Protein AF-A0A8J5ZMQ5-F1 (afdb_monomer)

Radius of gyration: 34.13 Å; Cα contacts (8 Å, |Δi|>4): 96; chains: 1; bounding box: 102×37×105 Å

Structure (mmCIF, N/CA/C/O backbone):
data_AF-A0A8J5ZMQ5-F1
#
_entry.id   AF-A0A8J5ZMQ5-F1
#
loop_
_atom_site.group_PDB
_atom_site.id
_atom_site.type_symbol
_atom_site.label_atom_id
_atom_site.label_alt_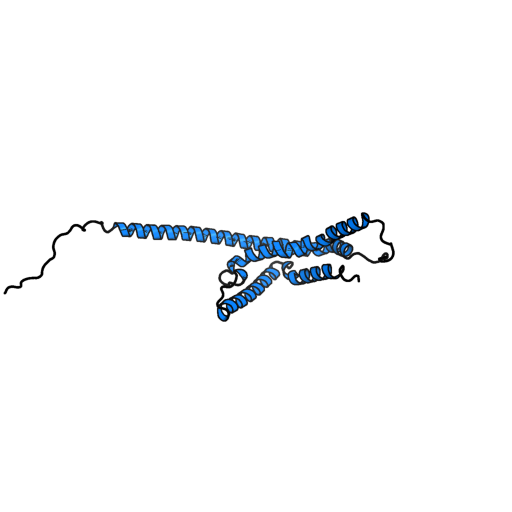id
_atom_site.label_comp_id
_atom_site.label_asym_id
_atom_site.label_entity_id
_atom_site.label_seq_id
_atom_site.pdbx_PDB_ins_code
_atom_site.Cartn_x
_atom_site.Cartn_y
_atom_site.Cartn_z
_atom_site.occupancy
_atom_site.B_iso_or_equiv
_atom_site.auth_seq_id
_atom_site.auth_comp_id
_atom_site.auth_asym_id
_atom_site.auth_atom_id
_atom_site.pdbx_PDB_model_num
ATOM 1 N N . MET A 1 1 ? 36.371 -17.982 -12.196 1.00 33.22 1 MET A N 1
ATOM 2 C CA . MET A 1 1 ? 34.959 -18.208 -11.817 1.00 33.22 1 MET A CA 1
ATOM 3 C C . MET A 1 1 ? 34.270 -16.847 -11.791 1.00 33.22 1 MET A C 1
ATOM 5 O O . MET A 1 1 ? 34.495 -16.095 -10.861 1.00 33.22 1 MET A O 1
ATOM 9 N N . HIS A 1 2 ? 33.529 -16.493 -12.846 1.00 41.28 2 HIS A N 1
ATOM 10 C CA . HIS A 1 2 ? 32.962 -15.148 -13.080 1.00 41.28 2 HIS A CA 1
ATOM 11 C C . HIS A 1 2 ? 31.457 -15.039 -12.739 1.00 41.28 2 HIS A C 1
ATOM 13 O O . HIS A 1 2 ? 30.765 -14.145 -13.211 1.00 41.28 2 HIS A O 1
ATOM 19 N N . CYS A 1 3 ? 30.913 -15.943 -11.919 1.00 39.78 3 CYS A N 1
ATOM 20 C CA . CYS A 1 3 ? 29.458 -16.059 -11.750 1.00 39.78 3 CYS A CA 1
ATOM 21 C C . CYS A 1 3 ? 28.812 -14.996 -10.837 1.00 39.78 3 CYS A C 1
ATOM 23 O O . CYS A 1 3 ? 27.589 -14.911 -10.807 1.00 39.78 3 CYS A O 1
ATOM 25 N N . GLY A 1 4 ? 29.584 -14.184 -10.106 1.00 42.81 4 GLY A N 1
ATOM 26 C CA . GLY A 1 4 ? 29.036 -13.233 -9.125 1.00 42.81 4 GLY A CA 1
ATOM 27 C C . GLY A 1 4 ? 28.394 -11.972 -9.720 1.00 42.81 4 GLY A C 1
ATOM 28 O O . GLY A 1 4 ? 27.411 -11.481 -9.176 1.00 42.81 4 GLY A O 1
ATOM 29 N N . GLY A 1 5 ? 28.902 -11.469 -10.853 1.00 47.53 5 GLY A N 1
ATOM 30 C CA . GLY A 1 5 ? 28.502 -10.156 -11.389 1.00 47.53 5 GLY A CA 1
ATOM 31 C C . GLY A 1 5 ? 27.129 -10.110 -12.073 1.0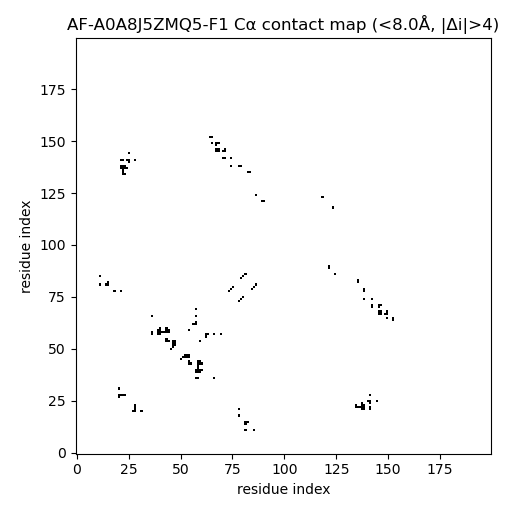0 47.53 5 GLY A C 1
ATOM 32 O O . GLY A 1 5 ? 26.509 -9.056 -12.129 1.00 47.53 5 GLY A O 1
ATOM 33 N N . VAL A 1 6 ? 26.623 -11.246 -12.568 1.00 51.59 6 VAL A N 1
ATOM 34 C CA . VAL A 1 6 ? 25.367 -11.304 -13.353 1.00 51.59 6 VAL A CA 1
ATOM 35 C C . VAL A 1 6 ? 24.160 -11.724 -12.502 1.00 51.59 6 VAL A C 1
ATOM 37 O O . VAL A 1 6 ? 23.012 -11.452 -12.853 1.00 51.59 6 VAL A O 1
ATOM 40 N N . LEU A 1 7 ? 24.395 -12.377 -11.358 1.00 55.72 7 LEU A N 1
ATOM 41 C CA . LEU A 1 7 ? 23.327 -12.888 -10.490 1.00 55.72 7 LEU A CA 1
ATOM 42 C C . LEU A 1 7 ? 22.571 -11.770 -9.761 1.00 55.72 7 LEU A C 1
ATOM 44 O O . LEU A 1 7 ? 21.349 -11.847 -9.642 1.00 55.72 7 LEU A O 1
ATOM 48 N N . VAL A 1 8 ? 23.273 -10.728 -9.311 1.00 58.88 8 VAL A N 1
ATOM 49 C CA . VAL A 1 8 ? 22.676 -9.643 -8.515 1.00 58.88 8 VAL A CA 1
ATOM 50 C C . VAL A 1 8 ? 21.701 -8.786 -9.341 1.00 58.88 8 VAL A C 1
ATOM 52 O O . VAL A 1 8 ? 20.551 -8.657 -8.919 1.00 58.88 8 VAL A O 1
ATOM 55 N N . PRO A 1 9 ? 22.048 -8.291 -10.548 1.00 59.69 9 PRO A N 1
ATOM 56 C CA . PRO A 1 9 ? 21.106 -7.515 -11.362 1.00 59.69 9 PRO A CA 1
ATOM 57 C C . PRO A 1 9 ? 19.883 -8.327 -11.803 1.00 59.69 9 PRO A C 1
ATOM 59 O O . PRO A 1 9 ? 18.765 -7.814 -11.837 1.00 59.69 9 PRO A O 1
ATOM 62 N N . ARG A 1 10 ? 20.071 -9.623 -12.093 1.00 61.41 10 ARG A N 1
ATOM 63 C CA . ARG A 1 10 ? 18.973 -10.529 -12.450 1.00 61.41 10 ARG A CA 1
ATOM 64 C C . ARG A 1 10 ? 18.000 -10.723 -11.289 1.00 61.41 10 ARG A C 1
ATOM 66 O O . ARG A 1 10 ? 16.795 -10.691 -11.512 1.00 61.41 10 ARG A O 1
ATOM 73 N N . ALA A 1 11 ? 18.502 -10.900 -10.068 1.00 66.12 11 ALA A N 1
ATOM 74 C CA . ALA A 1 11 ? 17.656 -11.006 -8.882 1.00 66.12 11 ALA A CA 1
ATOM 75 C C . ALA A 1 11 ? 16.849 -9.718 -8.646 1.00 66.12 11 ALA A C 1
ATOM 77 O O . ALA A 1 11 ? 15.656 -9.790 -8.372 1.00 66.12 11 ALA A O 1
ATOM 78 N N . MET A 1 12 ? 17.462 -8.545 -8.830 1.00 68.69 12 MET A N 1
ATOM 79 C CA . MET A 1 12 ? 16.776 -7.258 -8.655 1.00 68.69 12 MET A CA 1
ATOM 80 C C . MET A 1 12 ? 15.682 -7.020 -9.703 1.00 68.69 12 MET A C 1
ATOM 82 O O . MET A 1 12 ? 14.604 -6.547 -9.349 1.00 68.69 12 MET A O 1
ATOM 86 N N . MET A 1 13 ? 15.913 -7.393 -10.967 1.00 71.12 13 MET A N 1
ATOM 87 C CA . MET A 1 13 ? 14.877 -7.319 -12.006 1.00 71.12 13 MET A CA 1
ATOM 88 C C . MET A 1 13 ? 13.720 -8.287 -11.747 1.00 71.12 13 MET A C 1
ATOM 90 O O . MET A 1 13 ? 12.573 -7.892 -11.920 1.00 71.12 13 MET A O 1
ATOM 94 N N . MET A 1 14 ? 13.990 -9.514 -11.282 1.00 79.50 14 MET A N 1
ATOM 95 C CA . MET A 1 14 ? 12.927 -10.454 -10.891 1.00 79.50 14 MET A CA 1
ATOM 96 C C . MET A 1 14 ? 12.051 -9.867 -9.776 1.00 79.50 14 MET A C 1
ATOM 98 O O . MET A 1 14 ? 10.834 -9.824 -9.922 1.00 79.50 14 MET A O 1
ATOM 102 N N . THR A 1 15 ? 12.663 -9.306 -8.727 1.00 81.19 15 THR A N 1
ATOM 103 C CA . THR A 1 15 ? 11.929 -8.622 -7.650 1.00 81.19 15 THR A CA 1
ATOM 104 C C . THR A 1 15 ? 11.127 -7.423 -8.165 1.00 81.19 15 THR A C 1
ATOM 106 O O . THR A 1 15 ? 9.996 -7.204 -7.737 1.00 81.19 15 THR A O 1
ATOM 109 N N . ALA A 1 16 ? 11.676 -6.637 -9.097 1.00 80.06 16 ALA A N 1
ATOM 110 C CA . ALA A 1 16 ? 10.938 -5.537 -9.712 1.00 80.06 16 ALA A CA 1
ATOM 111 C C . ALA A 1 16 ? 9.714 -6.051 -10.489 1.00 80.06 16 ALA A C 1
ATOM 113 O O . ALA A 1 16 ? 8.612 -5.531 -10.307 1.00 80.06 16 ALA A O 1
ATOM 114 N N . CYS A 1 17 ? 9.876 -7.105 -11.294 1.00 81.69 17 CYS A N 1
ATOM 115 C CA . CYS A 1 17 ? 8.787 -7.728 -12.044 1.00 81.69 17 CYS A CA 1
ATOM 116 C C . CYS A 1 17 ? 7.671 -8.254 -11.131 1.00 81.69 17 CYS A C 1
ATOM 118 O O . CYS A 1 17 ? 6.498 -7.993 -11.418 1.00 81.69 17 CYS A O 1
ATOM 120 N N . ASP A 1 18 ? 8.021 -8.905 -10.020 1.00 88.12 18 ASP A N 1
ATOM 121 C CA . ASP A 1 18 ? 7.055 -9.422 -9.040 1.00 88.12 18 ASP A CA 1
ATOM 122 C C . ASP A 1 18 ? 6.212 -8.296 -8.423 1.00 88.12 18 ASP A C 1
ATOM 124 O O . ASP A 1 18 ? 5.012 -8.443 -8.196 1.00 88.12 18 ASP A O 1
ATOM 128 N N . LEU A 1 19 ? 6.814 -7.121 -8.223 1.00 88.50 19 LEU A N 1
ATOM 129 C CA . LEU A 1 19 ? 6.145 -5.950 -7.657 1.00 88.50 19 LEU A CA 1
ATOM 130 C C . LEU A 1 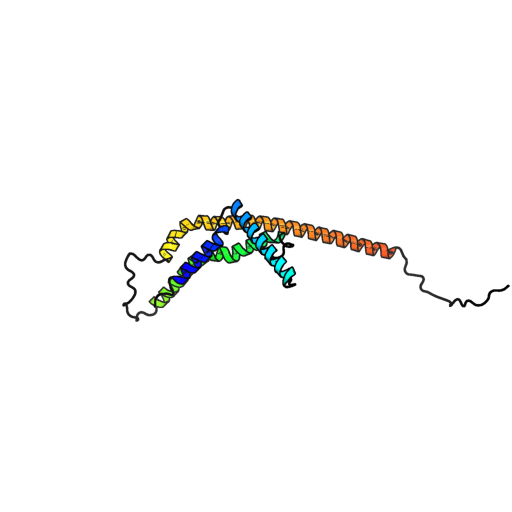19 ? 5.479 -5.047 -8.705 1.00 88.50 19 LEU A C 1
ATOM 132 O O . LEU A 1 19 ? 4.931 -4.005 -8.355 1.00 88.50 19 LEU A O 1
ATOM 136 N N . SER A 1 20 ? 5.492 -5.412 -9.989 1.00 89.75 20 SER A N 1
ATOM 137 C CA . SER A 1 20 ? 5.071 -4.525 -11.086 1.00 89.75 20 SER A CA 1
ATOM 138 C C . SER A 1 20 ? 3.597 -4.106 -11.055 1.00 89.75 20 SER A C 1
ATOM 140 O O . SER A 1 20 ? 3.237 -3.105 -11.680 1.00 89.75 20 SER A O 1
ATOM 142 N N . ALA A 1 21 ? 2.737 -4.794 -10.299 1.00 89.50 21 ALA A N 1
ATOM 143 C CA . ALA A 1 21 ? 1.341 -4.398 -10.108 1.00 89.50 21 ALA A CA 1
ATOM 144 C C . ALA A 1 21 ? 1.195 -2.981 -9.515 1.00 89.50 21 ALA A C 1
ATOM 146 O O . ALA A 1 21 ? 0.254 -2.267 -9.860 1.00 89.50 21 ALA A O 1
ATOM 147 N N . ILE A 1 22 ? 2.160 -2.533 -8.699 1.00 89.81 22 ILE A N 1
ATOM 148 C CA . ILE A 1 22 ? 2.164 -1.194 -8.082 1.00 89.81 22 ILE A CA 1
ATOM 149 C C . ILE A 1 22 ? 2.441 -0.057 -9.078 1.00 89.81 22 ILE A C 1
ATOM 151 O O . ILE A 1 22 ? 2.184 1.105 -8.780 1.00 89.81 22 ILE A O 1
ATOM 155 N N . THR A 1 23 ? 2.945 -0.385 -10.270 1.00 87.69 23 THR A N 1
ATOM 156 C CA . THR A 1 23 ? 3.237 0.580 -11.348 1.00 87.69 23 THR A CA 1
ATOM 157 C C . THR A 1 23 ? 2.032 0.837 -12.256 1.00 87.69 23 THR A C 1
ATOM 159 O O . THR A 1 23 ? 2.084 1.704 -13.126 1.00 87.69 23 THR A O 1
ATOM 162 N N . LYS A 1 24 ? 0.957 0.051 -12.112 1.00 91.19 24 LYS A N 1
ATOM 163 C CA . LYS A 1 24 ? -0.222 0.121 -12.983 1.00 91.19 24 LYS A CA 1
ATOM 164 C C . LYS A 1 24 ? -1.129 1.293 -12.586 1.00 91.19 24 LYS A C 1
ATOM 166 O O . LYS A 1 24 ? -1.039 1.751 -11.449 1.00 91.19 24 LYS A O 1
ATOM 171 N N . PRO A 1 25 ? -2.014 1.765 -13.485 1.00 92.81 25 PRO A N 1
ATOM 172 C CA . PRO A 1 25 ? -2.987 2.804 -13.155 1.00 92.81 25 PRO A CA 1
ATOM 173 C C . PRO A 1 25 ? -3.823 2.454 -11.920 1.00 92.81 25 PRO A C 1
ATOM 175 O O . PRO A 1 25 ? -4.055 1.274 -11.628 1.00 92.81 25 PRO A O 1
ATOM 178 N N . TRP A 1 26 ? -4.293 3.487 -11.227 1.00 93.25 26 TRP A N 1
ATOM 179 C CA . TRP A 1 26 ? -4.990 3.398 -9.945 1.00 93.25 26 TRP A CA 1
ATOM 180 C C . TRP A 1 26 ? -6.149 2.391 -9.941 1.00 93.25 26 TRP A C 1
ATOM 182 O O . TRP A 1 26 ? -6.305 1.598 -9.012 1.00 93.25 26 TRP A O 1
ATOM 192 N N . GLU A 1 27 ? -6.935 2.350 -11.014 1.00 93.62 27 GLU A N 1
ATOM 193 C CA . GLU A 1 27 ? -8.112 1.489 -11.162 1.00 93.62 27 GLU A CA 1
ATOM 194 C C . GLU A 1 27 ? -7.761 -0.001 -11.158 1.00 93.62 27 GLU A C 1
ATOM 196 O O . GLU A 1 27 ? -8.603 -0.845 -10.835 1.00 93.62 27 GLU A O 1
ATOM 201 N N . VAL A 1 28 ? -6.533 -0.332 -11.557 1.00 93.81 28 VAL A N 1
ATOM 202 C CA . VAL A 1 28 ? -5.995 -1.693 -11.537 1.00 93.81 28 VAL A CA 1
ATOM 203 C C . VAL A 1 28 ? -5.287 -1.942 -10.214 1.00 93.81 28 VAL A C 1
ATOM 205 O O . VAL A 1 28 ? -5.546 -2.951 -9.561 1.00 93.81 28 VAL A O 1
ATOM 208 N N . GLN A 1 29 ? -4.422 -1.017 -9.800 1.00 93.44 29 GLN A N 1
ATOM 209 C CA . GLN A 1 29 ? -3.582 -1.192 -8.621 1.00 93.44 29 GLN A CA 1
ATOM 210 C C . GLN A 1 29 ? -4.412 -1.320 -7.337 1.00 93.44 29 GLN A C 1
ATOM 212 O O . GLN A 1 29 ? -4.155 -2.223 -6.541 1.00 93.44 29 GLN A O 1
ATOM 217 N N . SER A 1 30 ? -5.442 -0.489 -7.164 1.00 93.31 30 SER A N 1
ATOM 218 C CA . SER A 1 30 ? -6.333 -0.539 -5.997 1.00 93.31 30 SER A CA 1
ATOM 219 C C . SER A 1 30 ? -7.044 -1.889 -5.868 1.00 93.31 30 SER A C 1
ATOM 221 O O . SER A 1 30 ? -7.105 -2.459 -4.780 1.00 93.31 30 SER A O 1
ATOM 223 N N . LYS A 1 31 ? -7.511 -2.461 -6.984 1.00 94.81 31 LYS A N 1
ATOM 224 C CA . LYS A 1 31 ? -8.139 -3.791 -7.005 1.00 94.81 31 LYS A CA 1
ATOM 225 C C . LYS A 1 31 ? -7.156 -4.884 -6.612 1.00 94.81 31 LYS A C 1
ATOM 227 O O . LYS A 1 31 ? -7.512 -5.752 -5.825 1.00 94.81 31 LYS A O 1
ATOM 232 N N . VAL A 1 32 ? -5.928 -4.833 -7.129 1.00 94.50 32 VAL A N 1
ATOM 233 C CA . VAL A 1 32 ? -4.886 -5.798 -6.753 1.00 94.50 32 VAL A CA 1
ATOM 234 C C . VAL A 1 32 ? -4.570 -5.690 -5.262 1.00 94.50 32 VAL A C 1
ATOM 236 O O . VAL A 1 32 ? -4.515 -6.710 -4.585 1.00 94.50 32 VAL A O 1
ATOM 239 N N . ALA A 1 33 ? -4.440 -4.474 -4.723 1.00 93.56 33 ALA A N 1
ATOM 240 C CA . ALA A 1 33 ? -4.207 -4.269 -3.295 1.00 93.56 33 ALA A CA 1
ATOM 241 C C . ALA A 1 33 ? -5.339 -4.842 -2.426 1.00 93.56 33 ALA A C 1
ATOM 243 O O . ALA A 1 33 ? -5.062 -5.435 -1.388 1.00 93.56 33 ALA A O 1
ATOM 244 N N . LEU A 1 34 ? -6.598 -4.714 -2.862 1.00 93.00 34 LEU A N 1
ATOM 245 C CA . LEU A 1 34 ? -7.751 -5.292 -2.165 1.00 93.00 34 LEU A CA 1
ATOM 246 C C . LEU A 1 34 ? -7.771 -6.824 -2.215 1.00 93.00 34 LEU A C 1
ATOM 248 O O . LEU A 1 34 ? -8.091 -7.448 -1.209 1.00 93.00 34 LEU A O 1
ATOM 252 N N . LEU A 1 35 ? -7.421 -7.433 -3.352 1.00 94.38 35 LEU A N 1
ATOM 253 C CA . LEU A 1 35 ? -7.322 -8.893 -3.468 1.00 94.38 35 LEU A CA 1
ATOM 254 C C . LEU A 1 35 ? -6.228 -9.445 -2.548 1.00 94.38 35 LEU A C 1
ATOM 256 O O . LEU A 1 35 ? -6.474 -10.375 -1.789 1.00 94.38 35 LEU A O 1
ATOM 260 N N . VAL A 1 36 ? -5.055 -8.809 -2.547 1.00 93.81 36 VAL A N 1
ATOM 261 C CA . VAL A 1 36 ? -3.940 -9.182 -1.668 1.00 93.81 36 VAL A CA 1
ATOM 262 C C . VAL A 1 36 ? -4.311 -8.994 -0.192 1.00 93.81 36 VAL A C 1
ATOM 264 O O . VAL A 1 36 ? -4.012 -9.848 0.637 1.00 93.81 36 VAL A O 1
ATOM 267 N N . ALA A 1 37 ? -5.000 -7.903 0.156 1.00 92.75 37 ALA A N 1
ATOM 268 C CA . ALA A 1 37 ? -5.489 -7.693 1.518 1.00 92.75 37 ALA A CA 1
ATOM 269 C C . ALA A 1 37 ? -6.508 -8.766 1.934 1.00 92.75 37 ALA A C 1
ATOM 271 O O . ALA A 1 37 ? -6.439 -9.262 3.057 1.00 92.75 37 ALA A O 1
ATOM 272 N N . ALA A 1 38 ? -7.406 -9.169 1.030 1.00 92.94 38 ALA A N 1
ATOM 273 C CA . ALA A 1 38 ? -8.358 -10.245 1.287 1.00 92.94 38 ALA A CA 1
ATOM 274 C C . ALA A 1 38 ? -7.649 -11.576 1.582 1.00 92.94 38 ALA A C 1
ATOM 276 O O . ALA A 1 38 ? -7.999 -12.235 2.560 1.00 92.94 38 ALA A O 1
ATOM 277 N N . GLU A 1 39 ? -6.612 -11.923 0.815 1.00 95.06 39 GLU A N 1
ATOM 278 C CA . GLU A 1 39 ? -5.782 -13.108 1.073 1.00 95.06 39 GLU A CA 1
ATOM 279 C C . GLU A 1 39 ? -5.090 -13.034 2.446 1.00 95.06 39 GLU A C 1
ATOM 281 O O . GLU A 1 39 ? -5.111 -14.003 3.209 1.00 95.06 39 GLU A O 1
ATOM 286 N N . PHE A 1 40 ? -4.540 -11.871 2.818 1.00 94.25 40 PHE A N 1
ATOM 287 C CA . PHE A 1 40 ? -3.933 -11.679 4.140 1.00 94.25 40 PHE A CA 1
ATOM 288 C C . PHE A 1 40 ? -4.939 -11.802 5.287 1.00 94.25 40 PHE A C 1
ATOM 290 O O . PHE A 1 40 ? -4.591 -12.328 6.344 1.00 94.25 40 PHE A O 1
ATOM 297 N N . TRP A 1 41 ? -6.177 -11.342 5.103 1.00 93.44 41 TRP A N 1
ATOM 298 C CA . TRP A 1 41 ? -7.223 -11.487 6.116 1.00 93.44 41 TRP A CA 1
ATOM 299 C C . TRP A 1 41 ? -7.674 -12.934 6.271 1.00 93.44 41 TRP A C 1
ATOM 301 O O . TRP A 1 41 ? -7.846 -13.392 7.396 1.00 93.44 41 TRP A O 1
ATOM 311 N N . GLU A 1 42 ? -7.829 -13.669 5.169 1.00 93.44 42 GLU A N 1
ATOM 312 C CA . GLU A 1 42 ? -8.138 -15.100 5.225 1.00 93.44 42 GLU A CA 1
ATOM 313 C C . GLU A 1 42 ? -7.033 -15.879 5.945 1.00 93.44 42 GLU A C 1
ATOM 315 O O . GLU A 1 42 ? -7.326 -16.720 6.799 1.00 93.44 42 GLU A O 1
ATOM 320 N N . GLN A 1 43 ? -5.764 -15.548 5.688 1.00 92.81 43 GLN A N 1
ATOM 321 C CA . GLN A 1 43 ? -4.648 -16.122 6.436 1.00 92.81 43 GLN A CA 1
ATOM 322 C C . GLN A 1 43 ? -4.697 -15.741 7.926 1.00 92.81 43 GLN A C 1
ATOM 324 O O . GLN A 1 43 ? -4.542 -16.613 8.781 1.00 92.81 43 GLN A O 1
ATOM 329 N N . GLY A 1 44 ? -4.957 -14.475 8.264 1.00 93.50 44 GLY A N 1
ATOM 330 C CA . GLY A 1 44 ? -5.065 -14.027 9.657 1.00 93.50 44 GLY A CA 1
ATOM 331 C C . GLY A 1 44 ? -6.217 -14.684 10.424 1.00 93.50 44 GLY A C 1
ATOM 332 O O . GLY A 1 44 ? -6.087 -14.997 11.611 1.00 93.50 44 GLY A O 1
ATOM 333 N N . ASP A 1 45 ? -7.333 -14.958 9.747 1.00 92.25 45 ASP A N 1
ATOM 334 C CA . ASP A 1 45 ? -8.467 -15.695 10.307 1.00 92.25 45 ASP A CA 1
ATOM 335 C C . ASP A 1 45 ? -8.091 -17.162 10.589 1.00 92.25 45 ASP A C 1
ATOM 337 O O . ASP A 1 45 ? -8.467 -17.721 11.629 1.00 92.25 45 ASP A O 1
ATOM 341 N N . LEU A 1 46 ? -7.289 -17.783 9.717 1.00 91.19 46 LEU A N 1
ATOM 342 C CA . LEU A 1 46 ? -6.724 -19.113 9.958 1.00 91.19 46 LEU A CA 1
ATOM 343 C C . LEU A 1 46 ? -5.744 -19.112 11.138 1.00 91.19 46 LEU A C 1
ATOM 345 O O . LEU A 1 46 ? -5.828 -19.990 11.993 1.00 91.19 46 LEU A O 1
ATOM 349 N N . GLU A 1 47 ? -4.863 -18.117 11.250 1.00 92.81 47 GLU A N 1
ATOM 350 C CA . GLU A 1 47 ? -3.944 -17.985 12.391 1.00 92.81 47 GLU A CA 1
ATOM 351 C C . GLU A 1 47 ? -4.707 -17.851 13.720 1.00 92.81 47 GLU A C 1
ATOM 353 O O . GLU A 1 47 ? -4.376 -18.511 14.712 1.00 92.81 47 GLU A O 1
ATOM 358 N N . ARG A 1 48 ? -5.797 -17.077 13.733 1.00 90.50 48 ARG A N 1
ATOM 359 C CA . ARG A 1 48 ? -6.651 -16.910 14.916 1.00 90.50 48 ARG A CA 1
ATOM 360 C C . ARG A 1 48 ? -7.380 -18.195 15.299 1.00 90.50 48 ARG A C 1
ATOM 362 O O . ARG A 1 48 ? -7.473 -18.517 16.481 1.00 90.50 48 ARG A O 1
ATOM 369 N N . THR A 1 49 ? -7.921 -18.917 14.323 1.00 91.38 49 THR A N 1
ATOM 370 C CA . THR A 1 49 ? -8.741 -20.114 14.577 1.00 91.38 49 THR A CA 1
ATOM 371 C C . THR A 1 49 ? -7.906 -21.360 14.859 1.00 91.38 49 THR A C 1
ATOM 373 O O . THR A 1 49 ? -8.237 -22.118 15.771 1.00 91.38 49 THR A O 1
ATOM 376 N N . VAL A 1 50 ? -6.819 -21.571 14.113 1.00 93.12 50 VAL A N 1
ATOM 377 C CA . VAL A 1 50 ? -5.987 -22.781 14.189 1.00 93.12 50 VAL A CA 1
ATOM 378 C C . VAL A 1 50 ? -4.894 -22.646 15.245 1.00 93.12 50 VAL A C 1
ATOM 380 O O . VAL A 1 50 ? -4.691 -23.569 16.032 1.00 93.12 50 VAL A O 1
ATOM 383 N N . LEU A 1 51 ? -4.191 -21.510 15.277 1.00 88.94 51 LEU A N 1
ATOM 384 C CA . LEU A 1 51 ? -3.041 -21.301 16.166 1.00 88.94 51 LEU A CA 1
ATOM 385 C C . LEU A 1 51 ? -3.408 -20.558 17.457 1.00 88.94 51 LEU A C 1
ATOM 387 O O . LEU A 1 51 ? -2.583 -20.499 18.367 1.00 88.94 51 LEU A O 1
ATOM 391 N N . GLN A 1 52 ? -4.627 -20.012 17.553 1.00 89.56 52 GLN A N 1
ATOM 392 C CA . GLN A 1 52 ? -5.088 -19.193 18.685 1.00 89.56 52 GLN A CA 1
ATOM 393 C C . GLN A 1 52 ? -4.171 -17.988 18.952 1.00 89.56 52 GLN A C 1
ATOM 395 O O . GLN A 1 52 ? -4.015 -17.539 20.088 1.00 89.56 52 GLN A O 1
ATOM 400 N N . GLN A 1 53 ? -3.548 -17.466 17.894 1.00 87.50 53 GLN A N 1
ATOM 401 C CA . GLN A 1 53 ? -2.674 -16.299 17.950 1.00 87.50 53 GLN A CA 1
ATOM 402 C C . GLN A 1 53 ? -3.411 -15.055 17.459 1.00 87.50 53 GLN A C 1
ATOM 404 O O . GLN A 1 53 ? -4.323 -15.127 16.637 1.00 87.50 53 GLN A O 1
ATOM 409 N N . ASN A 1 54 ? -3.015 -13.893 17.977 1.00 84.06 54 ASN A N 1
ATOM 410 C CA . ASN A 1 54 ? -3.516 -12.626 17.461 1.00 84.06 54 ASN A CA 1
ATOM 411 C C . ASN A 1 54 ? -2.734 -12.266 16.189 1.00 84.06 54 ASN A C 1
ATOM 413 O O . ASN A 1 54 ? -1.513 -12.106 16.287 1.00 84.06 54 ASN A O 1
ATOM 417 N N . PRO A 1 55 ? -3.403 -12.123 15.029 1.00 87.75 55 PRO A N 1
ATOM 418 C CA . PRO A 1 55 ? -2.732 -11.791 13.781 1.00 87.75 55 PRO A CA 1
ATOM 419 C C . PRO A 1 55 ? -2.137 -10.381 13.836 1.00 87.75 55 PRO A C 1
ATOM 421 O O . PRO A 1 55 ? -2.620 -9.497 14.555 1.00 87.75 55 PRO A O 1
ATOM 424 N N . ILE A 1 56 ? -1.080 -10.161 13.056 1.00 89.19 56 ILE A N 1
ATOM 425 C CA . ILE A 1 56 ? -0.490 -8.829 12.884 1.00 89.19 56 ILE A CA 1
ATOM 426 C C . ILE A 1 56 ? -1.502 -7.863 12.236 1.00 89.19 56 ILE A C 1
ATOM 428 O O . ILE A 1 56 ? -2.389 -8.317 11.516 1.00 89.19 56 ILE A O 1
ATOM 432 N N . PRO A 1 57 ? -1.368 -6.531 12.413 1.00 85.56 57 PRO A N 1
ATOM 433 C CA . PRO A 1 57 ? -2.352 -5.564 11.913 1.00 85.56 57 PRO A CA 1
ATOM 434 C C . PRO A 1 57 ? -2.692 -5.682 10.420 1.00 85.56 57 PRO A C 1
ATOM 436 O O . PRO A 1 57 ? -3.847 -5.510 10.055 1.00 85.56 57 PRO A O 1
ATOM 439 N N . MET A 1 58 ? -1.720 -6.036 9.572 1.00 88.12 58 MET A N 1
ATOM 440 C CA . MET A 1 58 ? -1.932 -6.257 8.131 1.00 88.12 58 MET A CA 1
ATOM 441 C C . MET A 1 58 ? -2.885 -7.432 7.831 1.00 88.12 58 MET A C 1
ATOM 443 O O . MET A 1 58 ? -3.564 -7.431 6.812 1.00 88.12 58 MET A O 1
ATOM 447 N N . MET A 1 59 ? -2.939 -8.429 8.714 1.00 88.06 59 MET A N 1
ATOM 448 C CA . MET A 1 59 ? -3.739 -9.648 8.564 1.00 88.06 59 MET A CA 1
ATOM 449 C C . MET A 1 59 ? -5.037 -9.604 9.388 1.00 88.06 59 MET A C 1
ATOM 451 O O . MET A 1 59 ? -5.831 -10.538 9.342 1.00 88.06 59 MET A O 1
ATOM 455 N N . ASP A 1 60 ? -5.288 -8.531 10.144 1.00 89.88 60 ASP A N 1
ATOM 456 C CA . ASP A 1 60 ? -6.516 -8.382 10.925 1.00 89.88 60 ASP A CA 1
ATOM 457 C C . ASP A 1 60 ? -7.589 -7.644 10.121 1.00 89.88 60 ASP A C 1
ATOM 459 O O . ASP A 1 60 ? -7.502 -6.437 9.888 1.00 89.88 60 ASP A O 1
ATOM 463 N N . ARG A 1 61 ? -8.656 -8.361 9.761 1.00 89.88 61 ARG A N 1
ATOM 464 C CA . ARG A 1 61 ? -9.800 -7.810 9.020 1.00 89.88 61 ARG A CA 1
ATOM 465 C C . ARG A 1 61 ? -10.452 -6.611 9.720 1.00 89.88 61 ARG A C 1
ATOM 467 O O . ARG A 1 61 ? -11.001 -5.737 9.059 1.00 89.88 61 ARG A O 1
ATOM 474 N N . ASN A 1 62 ? -10.375 -6.537 11.051 1.00 88.69 62 ASN A N 1
ATOM 475 C CA . ASN A 1 62 ? -10.943 -5.421 11.820 1.00 88.69 62 ASN A CA 1
ATOM 476 C C . ASN A 1 62 ? -10.159 -4.110 11.660 1.00 88.69 62 ASN A C 1
ATOM 478 O O . ASN A 1 62 ? -10.632 -3.062 12.088 1.00 88.69 62 ASN A O 1
ATOM 482 N N . LYS A 1 63 ? -8.961 -4.174 11.072 1.00 87.69 63 LYS A N 1
ATOM 483 C CA . LYS A 1 63 ? -8.093 -3.028 10.790 1.00 87.69 63 LYS A CA 1
ATOM 484 C C . LYS A 1 63 ? -7.991 -2.740 9.294 1.00 87.69 63 LYS A C 1
ATOM 486 O O . LYS A 1 63 ? -7.041 -2.101 8.853 1.00 87.69 63 LYS A O 1
ATOM 491 N N . ALA A 1 64 ? -8.971 -3.192 8.510 1.00 87.94 64 ALA A N 1
ATOM 492 C CA . ALA A 1 64 ? -9.012 -2.968 7.068 1.00 87.94 64 ALA A CA 1
ATOM 493 C C . ALA A 1 64 ? -8.927 -1.478 6.692 1.00 87.94 64 ALA A C 1
ATOM 495 O O . ALA A 1 64 ? -8.326 -1.141 5.675 1.00 87.94 64 ALA A O 1
ATOM 496 N N . ASP A 1 65 ? -9.452 -0.586 7.534 1.00 88.56 65 ASP A N 1
ATOM 497 C CA . ASP A 1 65 ? -9.398 0.858 7.297 1.00 88.56 65 ASP A CA 1
ATOM 498 C C . ASP A 1 65 ? -7.968 1.439 7.396 1.00 88.56 65 ASP A C 1
ATOM 500 O O . ASP A 1 65 ? -7.698 2.506 6.853 1.00 88.56 65 ASP A O 1
ATOM 504 N N . GLU A 1 66 ? -7.015 0.723 8.013 1.00 90.12 66 GLU A N 1
ATOM 505 C CA . GLU A 1 66 ? -5.592 1.104 8.060 1.00 90.12 66 GLU A CA 1
ATOM 506 C C . GLU A 1 66 ? -4.830 0.735 6.766 1.00 90.12 66 GLU A C 1
ATOM 508 O O . GLU A 1 66 ? -3.671 1.133 6.591 1.00 90.12 66 GLU A O 1
ATOM 513 N N . LEU A 1 67 ? -5.462 0.004 5.834 1.00 91.88 67 LEU A N 1
ATOM 514 C CA . LEU A 1 67 ? -4.854 -0.460 4.580 1.00 91.88 67 LEU A CA 1
ATOM 515 C C . LEU A 1 67 ? -4.168 0.662 3.776 1.00 91.88 67 LEU A C 1
ATOM 517 O O . LEU A 1 67 ? -3.036 0.437 3.334 1.00 91.88 67 LEU A O 1
ATOM 521 N N . PRO A 1 68 ? -4.749 1.871 3.612 1.00 93.56 68 PRO A N 1
ATOM 522 C CA . PRO A 1 68 ? -4.091 2.950 2.878 1.00 93.56 68 PRO A CA 1
ATOM 523 C C . PRO A 1 68 ? -2.728 3.336 3.455 1.00 93.56 68 PRO A C 1
ATOM 525 O O . PRO A 1 68 ? -1.751 3.489 2.723 1.00 93.56 68 PRO A O 1
ATOM 528 N N . LYS A 1 69 ? -2.628 3.421 4.783 1.00 92.44 69 LYS A N 1
ATOM 529 C CA . LYS A 1 69 ? -1.386 3.769 5.481 1.00 92.44 69 LYS A CA 1
ATOM 530 C C . LYS A 1 69 ? -0.319 2.691 5.306 1.00 92.44 69 LYS A C 1
ATOM 532 O O . LYS A 1 69 ? 0.854 3.006 5.097 1.00 92.44 69 LYS A O 1
ATOM 537 N N . LEU A 1 70 ? -0.730 1.426 5.352 1.00 91.31 70 LEU A N 1
ATOM 538 C CA . LEU A 1 70 ? 0.153 0.285 5.123 1.00 91.31 70 LEU A CA 1
ATOM 539 C C . LEU A 1 70 ? 0.680 0.256 3.678 1.00 91.31 70 LEU A C 1
ATOM 541 O O . LEU A 1 70 ? 1.870 0.016 3.471 1.00 91.31 70 LEU A O 1
ATOM 545 N N . GLN A 1 71 ? -0.163 0.575 2.690 1.00 92.44 71 GLN A N 1
ATOM 546 C CA . GLN A 1 71 ? 0.240 0.673 1.281 1.00 92.44 71 GLN A CA 1
ATOM 547 C C . GLN A 1 71 ? 1.231 1.819 1.034 1.00 92.44 71 GLN A C 1
ATOM 549 O O . GLN A 1 71 ? 2.229 1.616 0.344 1.00 92.44 71 GLN A O 1
ATOM 554 N N . VAL A 1 72 ? 1.036 2.995 1.650 1.00 93.31 72 VAL A N 1
ATOM 555 C CA . VAL A 1 72 ? 2.024 4.093 1.579 1.00 93.31 72 VAL A CA 1
ATOM 556 C C . VAL A 1 72 ? 3.381 3.643 2.127 1.00 93.31 72 VAL A C 1
ATOM 558 O O . VAL A 1 72 ? 4.402 3.853 1.473 1.00 93.31 72 VAL A O 1
ATOM 561 N N . GLY A 1 73 ? 3.401 2.976 3.286 1.00 90.94 73 GLY A N 1
ATOM 562 C CA . GLY A 1 73 ? 4.638 2.461 3.880 1.00 90.94 73 GLY A CA 1
ATOM 563 C C . GLY A 1 73 ? 5.347 1.432 2.994 1.00 90.94 73 GLY A C 1
ATOM 564 O O . GLY A 1 73 ? 6.568 1.479 2.842 1.00 90.94 73 GLY A O 1
ATOM 565 N N . PHE A 1 74 ? 4.585 0.541 2.355 1.00 91.19 74 PHE A N 1
ATOM 566 C CA . PHE A 1 74 ? 5.118 -0.429 1.401 1.00 91.19 74 PHE A CA 1
ATOM 567 C C . PHE A 1 74 ? 5.745 0.247 0.171 1.00 91.19 74 PHE A C 1
ATOM 569 O O . PHE A 1 74 ? 6.863 -0.099 -0.223 1.00 91.19 74 PHE A O 1
ATOM 576 N N . ILE A 1 75 ? 5.073 1.254 -0.397 1.00 88.75 75 ILE A N 1
ATOM 577 C CA . ILE A 1 75 ? 5.589 2.017 -1.540 1.00 88.75 75 ILE A CA 1
ATOM 578 C C . ILE A 1 75 ? 6.879 2.764 -1.173 1.00 88.75 75 ILE A C 1
ATOM 580 O O . ILE A 1 75 ? 7.842 2.754 -1.946 1.00 88.75 75 ILE A O 1
ATOM 584 N N . ASP A 1 76 ? 6.925 3.390 0.001 1.00 87.31 76 ASP A N 1
ATOM 585 C CA . ASP A 1 76 ? 8.077 4.179 0.447 1.00 87.31 76 ASP A CA 1
ATOM 586 C C . ASP A 1 76 ? 9.300 3.314 0.747 1.00 87.31 76 ASP A C 1
ATOM 588 O O . ASP A 1 76 ? 10.419 3.674 0.382 1.00 87.31 76 ASP A O 1
ATOM 592 N N . PHE A 1 77 ? 9.099 2.164 1.387 1.00 85.81 77 PHE A N 1
ATOM 593 C CA . PHE A 1 77 ? 10.208 1.341 1.855 1.00 85.81 77 PHE A CA 1
ATOM 594 C C . PHE A 1 77 ? 10.675 0.311 0.821 1.00 85.81 77 PHE A C 1
ATOM 596 O O . PHE A 1 77 ? 11.876 0.109 0.653 1.00 85.81 77 PHE A O 1
ATOM 603 N N . VAL A 1 78 ? 9.746 -0.332 0.106 1.00 87.00 78 VAL A N 1
ATOM 604 C CA . VAL A 1 78 ? 10.061 -1.436 -0.813 1.00 87.00 78 VAL A CA 1
ATOM 605 C C . VAL A 1 78 ? 10.100 -0.946 -2.255 1.00 87.00 78 VAL A C 1
ATOM 607 O O . VAL A 1 78 ? 11.131 -1.057 -2.918 1.00 87.00 78 VAL A O 1
ATOM 610 N N . CYS A 1 79 ? 9.005 -0.369 -2.757 1.00 84.00 79 CYS A N 1
ATOM 611 C CA . CYS A 1 79 ? 8.902 -0.019 -4.177 1.00 84.00 79 CYS A CA 1
ATOM 612 C C . CYS A 1 79 ? 9.865 1.110 -4.555 1.00 84.00 79 CYS A C 1
ATOM 614 O O . CYS A 1 79 ? 10.568 1.011 -5.556 1.00 84.00 79 CYS A O 1
ATOM 616 N N . THR A 1 80 ? 9.970 2.154 -3.736 1.00 78.94 80 THR A N 1
ATOM 617 C CA . THR A 1 80 ? 10.917 3.248 -3.987 1.00 78.94 80 THR A CA 1
ATOM 618 C C . THR A 1 80 ? 12.356 2.737 -3.977 1.00 78.94 80 THR A C 1
ATOM 620 O O . THR A 1 80 ? 13.141 3.106 -4.847 1.00 78.94 80 THR A O 1
ATOM 623 N N . PHE A 1 81 ? 12.710 1.832 -3.060 1.00 77.31 81 PHE A N 1
ATOM 624 C CA . PHE A 1 81 ? 14.035 1.219 -3.062 1.00 77.31 81 PHE A CA 1
ATOM 625 C C . PHE A 1 81 ? 14.285 0.432 -4.354 1.00 77.31 81 PHE A C 1
ATOM 627 O O . PHE A 1 81 ? 15.271 0.693 -5.034 1.00 77.31 81 PHE A O 1
ATOM 634 N N . VAL A 1 82 ? 13.376 -0.463 -4.746 1.00 77.06 82 VAL A N 1
ATOM 635 C CA . VAL A 1 82 ? 13.544 -1.327 -5.928 1.00 77.06 82 VAL A CA 1
ATOM 636 C C . VAL A 1 82 ? 13.591 -0.535 -7.238 1.00 77.06 82 VAL A C 1
ATOM 638 O O . VAL A 1 82 ? 14.422 -0.836 -8.089 1.00 77.06 82 VAL A O 1
ATOM 641 N N . TYR A 1 83 ? 12.746 0.487 -7.397 1.00 73.56 83 TYR A N 1
ATOM 642 C CA . TYR A 1 83 ? 12.594 1.218 -8.661 1.00 73.56 83 TYR A CA 1
ATOM 643 C C . TYR A 1 83 ? 13.452 2.486 -8.769 1.00 73.56 83 TYR A C 1
ATOM 645 O O . TYR A 1 83 ? 13.711 2.937 -9.881 1.00 73.56 83 TYR A O 1
ATOM 653 N N . LYS A 1 84 ? 13.910 3.066 -7.648 1.00 67.69 84 LYS A N 1
ATOM 654 C CA . LYS A 1 84 ? 14.713 4.305 -7.639 1.00 67.69 84 LYS A CA 1
ATOM 655 C C . LYS A 1 84 ? 16.149 4.097 -7.167 1.00 67.69 84 LYS A C 1
ATOM 657 O O . LYS A 1 84 ? 17.057 4.684 -7.738 1.00 67.69 84 LYS A O 1
ATOM 662 N N . VAL A 1 85 ? 16.370 3.296 -6.125 1.00 63.75 85 VAL A N 1
ATOM 663 C CA . VAL A 1 85 ? 17.708 3.097 -5.529 1.00 63.75 85 VAL A CA 1
ATOM 664 C C . VAL A 1 85 ? 18.405 1.881 -6.132 1.00 63.75 85 VAL A C 1
ATOM 666 O O . VAL A 1 85 ? 19.601 1.918 -6.400 1.00 63.75 85 VAL A O 1
ATOM 669 N N . GLY A 1 86 ? 17.648 0.821 -6.402 1.00 63.38 86 GLY A N 1
ATOM 670 C CA . GLY A 1 86 ? 18.137 -0.433 -6.950 1.00 63.38 86 GLY A CA 1
ATOM 671 C C . GLY A 1 86 ? 18.887 -0.286 -8.277 1.00 63.38 86 GLY A C 1
ATOM 672 O O . GLY A 1 86 ? 19.961 -0.865 -8.395 1.00 63.38 86 GLY A O 1
ATOM 673 N N . PRO A 1 87 ? 18.407 0.528 -9.237 1.00 62.34 87 PRO A N 1
ATOM 674 C CA . PRO A 1 87 ? 19.137 0.793 -10.477 1.00 62.34 87 PRO A CA 1
ATOM 675 C C . PRO A 1 87 ? 20.406 1.643 -10.289 1.00 62.34 87 PRO A C 1
ATOM 677 O O . PRO A 1 87 ? 21.296 1.593 -11.133 1.00 62.34 87 PRO A O 1
ATOM 680 N N . LEU A 1 88 ? 20.509 2.415 -9.198 1.00 56.59 88 LEU A N 1
ATOM 681 C CA . LEU A 1 88 ? 21.638 3.317 -8.916 1.00 56.59 88 LEU A CA 1
ATOM 682 C C . LEU A 1 88 ? 22.734 2.664 -8.059 1.00 56.59 88 LEU A C 1
ATOM 684 O O . LEU A 1 88 ? 23.890 3.081 -8.107 1.00 56.59 88 LEU A O 1
ATOM 688 N N . LEU A 1 89 ? 22.386 1.631 -7.289 1.00 54.62 89 LEU A N 1
ATOM 689 C CA . LEU A 1 89 ? 23.312 0.908 -6.417 1.00 54.62 89 LEU A CA 1
ATOM 690 C C . LEU A 1 89 ? 24.487 0.254 -7.182 1.00 54.62 89 LEU A C 1
ATOM 692 O O . LEU A 1 89 ? 25.615 0.348 -6.697 1.00 54.62 89 LEU A O 1
ATOM 696 N N . PRO A 1 90 ? 24.297 -0.320 -8.390 1.00 54.38 90 PRO A N 1
ATOM 697 C CA . PRO A 1 90 ? 25.396 -0.847 -9.190 1.00 54.38 90 PRO A CA 1
ATOM 698 C C . PRO A 1 90 ? 26.386 0.222 -9.656 1.00 54.38 90 PRO A C 1
ATOM 700 O O . PRO A 1 90 ? 27.554 -0.110 -9.798 1.00 54.38 90 PRO A O 1
ATOM 703 N N . GLN A 1 91 ? 25.970 1.483 -9.848 1.00 53.00 91 GLN A N 1
ATOM 704 C CA . GLN A 1 91 ? 26.882 2.531 -10.322 1.00 53.00 91 GLN A CA 1
ATOM 705 C C . GLN A 1 91 ? 27.880 2.945 -9.248 1.00 53.00 91 GLN A C 1
ATOM 707 O O . GLN A 1 91 ? 29.078 2.909 -9.481 1.00 53.00 91 GLN A O 1
ATOM 712 N N . ALA A 1 92 ? 27.399 3.229 -8.036 1.00 47.91 92 ALA A N 1
ATOM 713 C CA . ALA A 1 92 ? 28.275 3.568 -6.918 1.00 47.91 92 ALA A CA 1
ATOM 714 C C . ALA A 1 92 ? 29.181 2.390 -6.513 1.00 47.91 92 ALA A C 1
ATOM 716 O O . ALA A 1 92 ? 30.306 2.596 -6.069 1.00 47.91 92 ALA A O 1
ATOM 717 N N . GLN A 1 93 ? 28.713 1.144 -6.670 1.00 48.56 93 GLN A N 1
ATOM 718 C CA . GLN A 1 93 ? 29.564 -0.028 -6.465 1.00 48.56 93 GLN A CA 1
ATOM 719 C C . GLN A 1 93 ? 30.592 -0.201 -7.588 1.00 48.56 93 GLN A C 1
ATOM 721 O O . GLN A 1 93 ? 31.732 -0.540 -7.285 1.00 48.56 93 GLN A O 1
ATOM 726 N N . GLN A 1 94 ? 30.225 0.040 -8.849 1.00 51.50 94 GLN A N 1
ATOM 727 C CA . GLN A 1 94 ? 31.149 -0.021 -9.981 1.00 51.50 94 GLN A CA 1
ATOM 728 C C . GLN A 1 94 ? 32.237 1.048 -9.856 1.00 51.50 94 GLN A C 1
ATOM 730 O O . GLN A 1 94 ? 33.404 0.707 -9.985 1.00 51.50 94 GLN A O 1
ATOM 735 N N . ASP A 1 95 ? 31.871 2.277 -9.483 1.00 50.69 95 ASP A N 1
ATOM 736 C CA . ASP A 1 95 ? 32.808 3.379 -9.245 1.00 50.69 95 ASP A CA 1
ATOM 737 C C . ASP A 1 95 ? 33.815 3.022 -8.133 1.00 50.69 95 ASP A C 1
ATOM 739 O O . ASP A 1 95 ? 35.015 3.196 -8.305 1.00 50.69 95 ASP A O 1
ATOM 743 N N . VAL A 1 96 ? 33.361 2.408 -7.030 1.00 50.22 96 VAL A N 1
ATOM 744 C CA . VAL A 1 96 ? 34.250 1.913 -5.958 1.00 50.22 96 VAL A CA 1
ATOM 745 C C . VAL A 1 96 ? 35.131 0.749 -6.427 1.00 50.22 96 VAL A C 1
ATOM 747 O O . VAL A 1 96 ? 36.306 0.683 -6.076 1.00 50.22 96 VAL A O 1
ATOM 750 N N . PHE A 1 97 ? 34.600 -0.189 -7.216 1.00 48.28 97 PHE A N 1
ATOM 751 C CA . PHE A 1 97 ? 35.389 -1.293 -7.780 1.00 48.28 97 PHE A CA 1
ATOM 752 C C . PHE A 1 97 ? 36.416 -0.816 -8.815 1.00 48.28 97 PHE A C 1
ATOM 754 O O . PHE A 1 97 ? 37.479 -1.428 -8.946 1.00 48.28 97 PHE A O 1
ATOM 761 N N . ASP A 1 98 ? 36.101 0.245 -9.550 1.00 52.12 98 ASP A N 1
ATOM 762 C CA . ASP A 1 98 ? 36.981 0.861 -10.534 1.00 52.12 98 ASP A CA 1
ATOM 763 C C . ASP A 1 98 ? 38.051 1.719 -9.838 1.00 52.12 98 ASP A C 1
ATOM 765 O O . ASP A 1 98 ? 39.222 1.623 -10.204 1.00 52.12 98 ASP A O 1
ATOM 769 N N . ASP A 1 99 ? 37.714 2.426 -8.755 1.00 51.25 99 ASP A N 1
ATOM 770 C CA . ASP A 1 99 ? 38.685 3.099 -7.882 1.00 51.25 99 ASP A CA 1
ATOM 771 C C . ASP A 1 99 ? 39.659 2.098 -7.237 1.00 51.25 99 ASP A C 1
ATOM 773 O O . ASP A 1 99 ? 40.875 2.266 -7.338 1.00 51.25 99 ASP A O 1
ATOM 777 N N . ILE A 1 100 ? 39.162 0.986 -6.678 1.00 48.75 100 ILE A N 1
ATOM 778 C CA . ILE A 1 100 ? 40.004 -0.091 -6.116 1.00 48.75 100 ILE A CA 1
ATOM 779 C C . ILE A 1 100 ? 40.955 -0.677 -7.177 1.00 48.75 100 ILE A C 1
ATOM 781 O O . ILE A 1 100 ? 42.082 -1.065 -6.862 1.00 48.75 100 ILE A O 1
ATOM 785 N N . ARG A 1 101 ? 40.524 -0.745 -8.443 1.00 50.03 101 ARG A N 1
ATOM 786 C CA . ARG A 1 101 ? 41.351 -1.219 -9.564 1.00 50.03 101 ARG A CA 1
ATOM 787 C C . ARG A 1 101 ? 42.428 -0.206 -9.952 1.00 50.03 101 ARG A C 1
ATOM 789 O O . ARG A 1 101 ? 43.540 -0.605 -10.292 1.00 50.03 101 ARG A O 1
ATOM 796 N N . ASN A 1 102 ? 42.114 1.084 -9.880 1.00 54.44 102 ASN A N 1
ATOM 797 C CA . ASN A 1 102 ? 43.026 2.169 -10.234 1.00 54.44 102 ASN A CA 1
ATOM 798 C C . ASN A 1 102 ? 44.102 2.425 -9.164 1.00 54.44 102 ASN A C 1
ATOM 800 O O . ASN A 1 102 ? 45.173 2.935 -9.490 1.00 54.44 102 ASN A O 1
ATOM 804 N N . GLU A 1 103 ? 43.872 2.020 -7.912 1.00 53.66 103 GLU A N 1
ATOM 805 C CA . GLU A 1 103 ? 44.861 2.131 -6.829 1.00 53.66 103 GLU A CA 1
ATOM 806 C C . GLU A 1 103 ? 45.918 1.004 -6.810 1.00 53.66 103 GLU A C 1
ATOM 808 O O . GLU A 1 103 ? 46.897 1.100 -6.067 1.00 53.66 103 GLU A O 1
ATOM 813 N N . ASN A 1 104 ? 45.787 -0.049 -7.632 1.00 46.28 104 ASN A N 1
ATOM 814 C CA . ASN A 1 104 ? 46.718 -1.188 -7.644 1.00 46.28 104 ASN A CA 1
ATOM 815 C C . ASN A 1 104 ? 47.193 -1.553 -9.071 1.00 46.28 104 ASN A C 1
ATOM 817 O O . ASN A 1 104 ? 46.694 -2.499 -9.681 1.00 46.28 104 ASN A O 1
ATOM 821 N N . PRO A 1 105 ? 48.198 -0.848 -9.628 1.00 46.81 105 PRO A N 1
ATOM 822 C CA . PRO A 1 105 ? 48.577 -0.955 -11.044 1.00 46.81 105 PRO A CA 1
ATOM 823 C C . PRO A 1 105 ? 49.385 -2.221 -11.415 1.00 46.81 105 PRO A C 1
ATOM 825 O O . PRO A 1 105 ? 50.026 -2.252 -12.462 1.00 46.81 105 PRO A O 1
ATOM 828 N N . GLY A 1 106 ? 49.407 -3.256 -10.567 1.00 46.97 106 GLY A N 1
ATOM 829 C CA . GLY A 1 106 ? 50.362 -4.372 -10.656 1.00 46.97 106 GLY A CA 1
ATOM 830 C C . GLY A 1 106 ? 49.786 -5.778 -10.840 1.00 46.97 106 GLY A C 1
ATOM 831 O O . GLY A 1 106 ? 50.526 -6.735 -10.635 1.00 46.97 106 GLY A O 1
ATOM 832 N N . THR A 1 107 ? 48.506 -5.949 -11.183 1.00 46.16 107 THR A N 1
ATOM 833 C CA . THR A 1 107 ? 47.946 -7.289 -11.462 1.00 46.16 107 THR A CA 1
ATOM 834 C C . THR A 1 107 ? 47.588 -7.441 -12.935 1.00 46.16 107 THR A C 1
ATOM 836 O O . THR A 1 107 ? 46.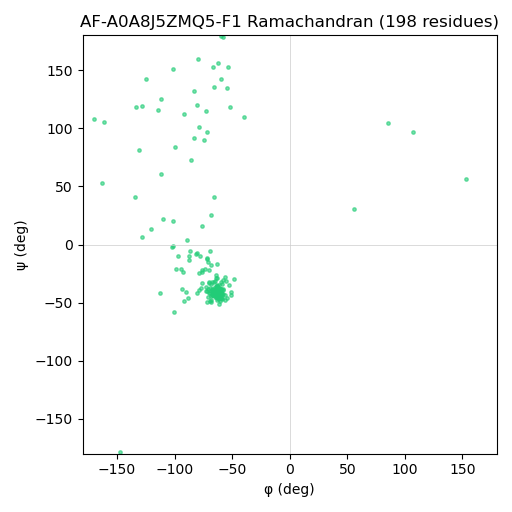900 -6.609 -13.516 1.00 46.16 107 THR A O 1
ATOM 839 N N . ASP A 1 108 ? 48.140 -8.494 -13.535 1.00 37.25 108 ASP A N 1
ATOM 840 C CA . ASP A 1 108 ? 48.311 -8.683 -14.969 1.00 37.25 108 ASP A CA 1
ATOM 841 C C . ASP A 1 108 ? 47.037 -8.549 -15.818 1.00 37.25 108 ASP A C 1
ATOM 843 O O . ASP A 1 108 ? 45.996 -9.161 -15.572 1.00 37.25 108 ASP A O 1
ATOM 847 N N . GLN A 1 109 ? 47.214 -7.814 -16.914 1.00 42.34 109 GLN A N 1
ATOM 848 C CA . GLN A 1 109 ? 46.304 -7.513 -18.021 1.00 42.34 109 GLN A CA 1
ATOM 849 C C . GLN A 1 109 ? 45.920 -8.753 -18.867 1.00 42.34 109 GLN A C 1
ATOM 851 O O . GLN A 1 109 ? 45.888 -8.683 -20.092 1.00 42.34 109 GLN A O 1
ATOM 856 N N . HIS A 1 110 ? 45.657 -9.919 -18.267 1.00 38.03 110 HIS A N 1
ATOM 857 C CA . HIS A 1 110 ? 45.396 -11.146 -19.035 1.00 38.03 110 HIS A CA 1
ATOM 858 C C . HIS A 1 110 ? 44.192 -11.971 -18.566 1.00 38.03 110 HIS A C 1
ATOM 860 O O . HIS A 1 110 ? 44.225 -13.201 -18.575 1.00 38.03 110 HIS A O 1
ATOM 866 N N . THR A 1 111 ? 43.085 -11.321 -18.203 1.00 38.62 111 THR A N 1
ATOM 867 C CA . THR A 1 111 ? 41.728 -11.829 -18.490 1.00 38.62 111 THR A CA 1
ATOM 868 C C . THR A 1 111 ? 40.690 -10.757 -18.181 1.00 38.62 111 THR A C 1
ATOM 870 O O . THR A 1 111 ? 40.453 -10.467 -17.018 1.00 38.62 111 THR A O 1
ATOM 873 N N . LEU A 1 112 ? 40.097 -10.194 -19.238 1.00 42.41 112 LEU A N 1
ATOM 874 C CA . LEU A 1 112 ? 38.745 -9.614 -19.382 1.00 42.41 112 LEU A CA 1
ATOM 875 C C . LEU A 1 112 ? 38.808 -8.545 -20.483 1.00 42.41 112 LEU A C 1
ATOM 877 O O . LEU A 1 112 ? 38.484 -7.380 -20.274 1.00 42.41 112 LEU A O 1
ATOM 881 N N . ASP A 1 113 ? 39.261 -8.953 -21.670 1.00 33.62 113 ASP A N 1
ATOM 882 C CA . ASP A 1 113 ? 39.003 -8.178 -22.878 1.00 33.62 113 ASP A CA 1
ATOM 883 C C . ASP A 1 113 ? 37.534 -8.404 -23.254 1.00 33.62 113 ASP A C 1
ATOM 885 O O . ASP A 1 113 ? 37.150 -9.386 -23.892 1.00 33.62 113 ASP A O 1
ATOM 889 N N . LEU A 1 114 ? 36.685 -7.541 -22.712 1.00 42.72 114 LEU A N 1
ATOM 890 C CA . LEU A 1 114 ? 35.305 -7.374 -23.116 1.00 42.72 114 LEU A CA 1
ATOM 891 C C . LEU A 1 114 ? 35.334 -6.442 -24.338 1.00 42.72 114 LEU A C 1
ATOM 893 O O . LEU A 1 114 ? 35.390 -5.223 -24.200 1.00 42.72 114 LEU A O 1
ATOM 897 N N . GLY A 1 115 ? 35.407 -7.042 -25.533 1.00 33.19 115 GLY A N 1
ATOM 898 C CA . GLY A 1 115 ? 35.516 -6.333 -26.813 1.00 33.19 115 GLY A CA 1
ATOM 899 C C . GLY A 1 115 ? 34.355 -5.357 -27.090 1.00 33.19 115 GLY A C 1
ATOM 900 O O . GLY A 1 115 ? 33.397 -5.291 -26.321 1.00 33.19 115 GLY A O 1
ATOM 901 N N . PRO A 1 116 ? 34.370 -4.623 -28.222 1.00 37.59 116 PRO A N 1
ATOM 902 C CA . PRO A 1 116 ? 33.460 -3.499 -28.512 1.00 37.59 116 PRO A CA 1
ATOM 903 C C . PRO A 1 116 ? 31.969 -3.861 -28.738 1.00 37.59 116 PRO A C 1
ATOM 905 O O . PRO A 1 116 ? 31.243 -3.126 -29.398 1.00 37.59 116 PRO A O 1
ATOM 908 N N . GLY A 1 117 ? 31.492 -4.980 -28.189 1.00 40.97 117 GLY A N 1
ATOM 909 C CA . GLY A 1 117 ? 30.097 -5.424 -28.200 1.00 40.97 117 GLY A CA 1
ATOM 910 C C . GLY A 1 117 ? 29.529 -5.795 -26.825 1.00 40.97 117 GLY A C 1
ATOM 911 O O . GLY A 1 117 ? 28.412 -6.297 -26.767 1.00 40.97 117 GLY A O 1
ATOM 912 N N . SER A 1 118 ? 30.250 -5.580 -25.722 1.00 41.50 118 SER A N 1
ATOM 913 C CA . SER A 1 118 ? 29.718 -5.791 -24.370 1.00 41.50 118 SER A CA 1
ATOM 914 C C . SER A 1 118 ? 29.291 -4.466 -23.750 1.00 41.50 118 SER A C 1
ATOM 916 O O . SER A 1 118 ? 30.038 -3.841 -22.993 1.00 41.50 118 SER A O 1
ATOM 918 N N . SER A 1 119 ? 28.074 -4.040 -24.076 1.00 42.53 119 SER A N 1
ATOM 919 C CA . SER A 1 119 ? 27.334 -3.101 -23.242 1.00 42.53 119 SER A CA 1
ATOM 920 C C . SER A 1 119 ? 27.314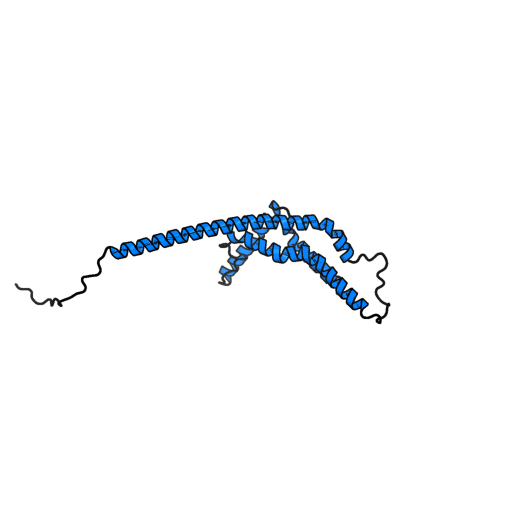 -3.654 -21.819 1.00 42.53 119 SER A C 1
ATOM 922 O O . SER A 1 119 ? 26.837 -4.764 -21.577 1.00 42.53 119 SER A O 1
ATOM 924 N N . SER A 1 120 ? 27.889 -2.922 -20.862 1.00 52.19 120 SER A N 1
ATOM 925 C CA . SER A 1 120 ? 27.708 -3.284 -19.460 1.00 52.19 120 SER A CA 1
ATOM 926 C C . SER A 1 120 ? 26.204 -3.239 -19.178 1.00 52.19 120 SER A C 1
ATOM 928 O O . SER A 1 120 ? 25.499 -2.371 -19.692 1.00 52.19 120 SER A O 1
ATOM 930 N N . LEU A 1 121 ? 25.691 -4.160 -18.359 1.00 48.25 121 LEU A N 1
ATOM 931 C CA . LEU A 1 121 ? 24.298 -4.121 -17.893 1.00 48.25 121 LEU A CA 1
ATOM 932 C C . LEU A 1 121 ? 23.920 -2.724 -17.374 1.00 48.25 121 LEU A C 1
ATOM 934 O O . LEU A 1 121 ? 22.782 -2.303 -17.513 1.00 48.25 121 LEU A O 1
ATOM 938 N N . PHE A 1 122 ? 24.888 -1.975 -16.844 1.00 40.78 122 PHE A N 1
ATOM 939 C CA . PHE A 1 122 ? 24.736 -0.583 -16.443 1.00 40.78 122 PHE A CA 1
ATOM 940 C C . PHE A 1 122 ? 24.464 0.389 -17.610 1.00 40.78 122 PHE A C 1
ATOM 942 O O . PHE A 1 122 ? 23.625 1.282 -17.491 1.00 40.78 122 PHE A O 1
ATOM 949 N N . GLN A 1 123 ? 25.125 0.208 -18.753 1.00 44.97 123 GLN A N 1
ATOM 950 C CA . GLN A 1 123 ? 24.849 0.956 -19.980 1.00 44.97 123 GLN A CA 1
ATOM 951 C C . GLN A 1 123 ? 23.445 0.631 -20.520 1.00 44.97 123 GLN A C 1
ATOM 953 O O . GLN A 1 123 ? 22.764 1.513 -21.040 1.00 44.97 123 GLN A O 1
ATOM 958 N N . GLU A 1 124 ? 22.975 -0.605 -20.318 1.00 50.50 124 GLU A N 1
ATOM 959 C CA . GLU A 1 124 ? 21.587 -0.990 -20.594 1.00 50.50 124 GLU A CA 1
ATOM 960 C C . GLU A 1 124 ? 20.607 -0.372 -19.581 1.00 50.50 124 GLU A C 1
ATOM 962 O O . GLU A 1 124 ? 19.629 0.233 -20.003 1.00 50.50 124 GLU A O 1
ATOM 967 N N . PHE A 1 125 ? 20.884 -0.397 -18.271 1.00 47.16 125 PHE A N 1
ATOM 968 C CA . PHE A 1 125 ? 20.064 0.272 -17.245 1.00 47.16 125 PHE A CA 1
ATOM 969 C C . PHE A 1 125 ? 19.979 1.792 -17.448 1.00 47.16 125 PHE A C 1
ATOM 971 O O . PHE A 1 125 ? 18.907 2.372 -17.283 1.00 47.16 125 PHE A O 1
ATOM 978 N N . SER A 1 126 ? 21.077 2.434 -17.860 1.00 45.78 126 SER A N 1
ATOM 979 C CA . SER A 1 126 ? 21.099 3.859 -18.219 1.00 45.78 126 SER A CA 1
ATOM 980 C C . SER A 1 126 ? 20.246 4.143 -19.456 1.00 45.78 126 SER A C 1
ATOM 982 O O . SER A 1 126 ? 19.551 5.154 -19.505 1.00 45.78 126 SER A O 1
ATOM 984 N N . ARG A 1 127 ? 20.237 3.227 -20.435 1.00 47.62 127 ARG A N 1
ATOM 985 C CA . ARG A 1 127 ? 19.347 3.292 -21.603 1.00 47.62 127 ARG A CA 1
ATOM 986 C C . ARG A 1 127 ? 17.877 3.070 -21.224 1.00 47.62 127 ARG A C 1
ATOM 988 O O . ARG A 1 127 ? 17.007 3.711 -21.801 1.00 47.62 127 ARG A O 1
ATOM 995 N N . PHE A 1 128 ? 17.599 2.225 -20.230 1.00 52.34 128 PHE A N 1
ATOM 996 C CA . PHE A 1 128 ? 16.251 1.981 -19.710 1.00 52.34 128 PHE A CA 1
ATOM 997 C C . PHE A 1 128 ? 15.685 3.147 -18.886 1.00 52.34 128 PHE A C 1
ATOM 999 O O . PHE A 1 128 ? 14.485 3.151 -18.629 1.00 52.34 128 PHE A O 1
ATOM 1006 N N . HIS A 1 129 ? 16.481 4.149 -18.490 1.00 55.25 129 HIS A N 1
ATOM 1007 C CA . HIS A 1 129 ? 16.019 5.244 -17.626 1.00 55.25 129 HIS A CA 1
ATOM 1008 C C . HIS A 1 129 ? 14.822 6.021 -18.218 1.00 55.25 129 HIS A C 1
ATOM 1010 O O . HIS A 1 129 ? 13.876 6.352 -17.499 1.00 55.25 129 HIS A O 1
ATOM 1016 N N . GLU A 1 130 ? 14.804 6.260 -19.533 1.00 56.56 130 GLU A N 1
ATOM 1017 C CA . GLU A 1 130 ? 13.648 6.879 -20.204 1.00 56.56 130 GLU A CA 1
ATOM 1018 C C . GLU A 1 130 ? 12.424 5.944 -20.230 1.00 56.56 130 GLU A C 1
ATOM 1020 O O . GLU A 1 130 ? 11.298 6.389 -20.016 1.00 56.56 130 GLU A O 1
ATOM 1025 N N . GLU A 1 131 ? 12.633 4.636 -20.404 1.00 60.38 131 GLU A N 1
ATOM 1026 C CA . GLU A 1 131 ? 11.561 3.635 -20.516 1.00 60.38 131 GLU A CA 1
ATOM 1027 C C . GLU A 1 131 ? 10.952 3.225 -19.161 1.00 60.38 131 GLU A C 1
ATOM 1029 O O . GLU A 1 131 ? 9.794 2.809 -19.106 1.00 60.38 131 GLU A O 1
ATOM 1034 N N . ILE A 1 132 ? 11.686 3.369 -18.052 1.00 66.88 132 ILE A N 1
ATOM 1035 C CA . ILE A 1 132 ? 11.185 3.098 -16.691 1.00 66.88 132 ILE A CA 1
ATOM 1036 C C . ILE A 1 132 ? 10.504 4.308 -16.046 1.00 66.88 132 ILE A C 1
ATOM 1038 O O . ILE A 1 132 ? 9.809 4.150 -15.039 1.00 66.88 132 ILE A O 1
ATOM 1042 N N . THR A 1 133 ? 10.661 5.503 -16.624 1.00 70.19 133 THR A N 1
ATOM 1043 C CA . THR A 1 133 ? 10.043 6.740 -16.121 1.00 70.19 133 THR A CA 1
ATOM 1044 C C . THR A 1 133 ? 8.518 6.607 -15.963 1.00 70.19 133 THR A C 1
ATOM 1046 O O . THR A 1 133 ? 8.023 6.890 -14.872 1.00 70.19 133 THR A O 1
ATOM 1049 N N . PRO A 1 134 ? 7.761 6.047 -16.933 1.00 76.56 134 PRO A N 1
ATOM 1050 C CA . PRO A 1 134 ? 6.323 5.815 -16.771 1.00 76.56 134 PRO A CA 1
ATOM 1051 C C . PRO A 1 134 ? 5.966 4.894 -15.594 1.00 76.56 134 PRO A C 1
ATOM 1053 O O . PRO A 1 134 ? 4.918 5.060 -14.970 1.00 76.56 134 PRO A O 1
ATOM 1056 N N . MET A 1 135 ? 6.825 3.922 -15.265 1.00 77.94 135 MET A N 1
ATOM 1057 C CA . MET A 1 135 ? 6.609 3.039 -14.114 1.00 77.94 135 MET A CA 1
ATOM 1058 C C . MET A 1 135 ? 6.848 3.772 -12.791 1.00 77.94 135 MET A C 1
ATOM 1060 O O . MET A 1 135 ? 6.074 3.597 -11.850 1.00 77.94 135 MET A O 1
ATOM 1064 N N . LEU A 1 136 ? 7.876 4.624 -12.724 1.00 76.94 136 LEU A N 1
ATOM 1065 C CA . LEU A 1 136 ? 8.161 5.452 -11.550 1.00 76.94 136 LEU A CA 1
ATOM 1066 C C . LEU A 1 136 ? 7.079 6.521 -11.324 1.00 76.94 136 LEU A C 1
ATOM 1068 O O . LEU A 1 136 ? 6.675 6.766 -10.182 1.00 76.94 136 LE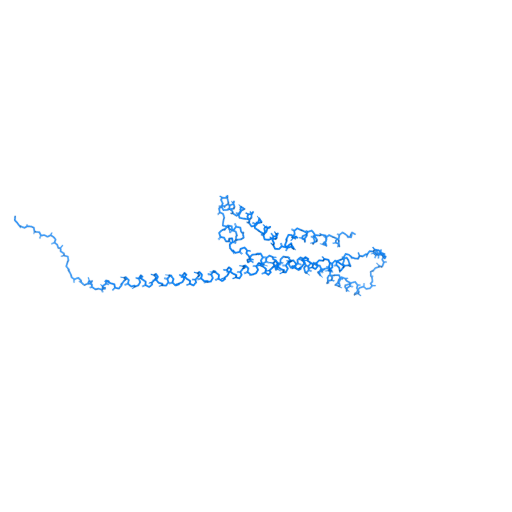U A O 1
ATOM 1072 N N . ASP A 1 137 ? 6.564 7.109 -12.402 1.00 81.94 137 ASP A N 1
ATOM 1073 C CA . ASP A 1 137 ? 5.422 8.023 -12.364 1.00 81.94 137 ASP A CA 1
ATOM 1074 C C . ASP A 1 137 ? 4.168 7.308 -11.858 1.00 81.94 137 ASP A C 1
ATOM 1076 O O . ASP A 1 137 ? 3.472 7.828 -10.984 1.00 81.94 137 ASP A O 1
ATOM 1080 N N . GLY A 1 138 ? 3.920 6.080 -12.328 1.00 84.69 138 GLY A N 1
ATOM 1081 C CA . GLY A 1 138 ? 2.840 5.226 -11.834 1.00 84.69 138 GLY A CA 1
ATOM 1082 C C . GLY A 1 138 ? 2.920 4.995 -10.323 1.00 84.69 138 GLY A C 1
ATOM 1083 O O . GLY A 1 138 ? 1.941 5.222 -9.613 1.00 84.69 138 GLY A O 1
ATOM 1084 N N . ILE A 1 139 ? 4.102 4.640 -9.806 1.00 85.06 139 ILE A N 1
ATOM 1085 C CA . ILE A 1 139 ? 4.337 4.473 -8.359 1.00 85.06 139 ILE A CA 1
ATOM 1086 C C . ILE A 1 139 ? 4.067 5.777 -7.606 1.00 85.06 139 ILE A C 1
ATOM 1088 O O . ILE A 1 139 ? 3.389 5.778 -6.578 1.00 85.06 139 ILE A O 1
ATOM 1092 N N . THR A 1 140 ? 4.580 6.896 -8.117 1.00 86.56 140 THR A N 1
ATOM 1093 C CA . THR A 1 140 ? 4.441 8.210 -7.476 1.00 86.56 140 THR A CA 1
ATOM 1094 C C . THR A 1 140 ? 2.983 8.665 -7.435 1.00 86.56 140 THR A C 1
ATOM 1096 O O . THR A 1 140 ? 2.541 9.228 -6.433 1.00 86.56 140 THR A O 1
ATOM 1099 N N . ASN A 1 141 ? 2.223 8.404 -8.497 1.00 90.44 141 ASN A N 1
ATOM 1100 C CA . ASN A 1 141 ? 0.801 8.719 -8.569 1.00 90.44 141 ASN A CA 1
ATOM 1101 C C . ASN A 1 141 ? -0.011 7.829 -7.625 1.00 90.44 141 ASN A C 1
ATOM 1103 O O . ASN A 1 141 ? -0.745 8.357 -6.795 1.00 90.44 141 ASN A O 1
ATOM 1107 N N . ASN A 1 142 ? 0.206 6.512 -7.642 1.00 91.75 142 ASN A N 1
ATOM 1108 C CA . ASN A 1 142 ? -0.464 5.595 -6.716 1.00 91.75 142 ASN A CA 1
ATOM 1109 C C . ASN A 1 142 ? -0.158 5.935 -5.253 1.00 91.75 142 ASN A C 1
ATOM 1111 O O . ASN A 1 142 ? -1.046 5.890 -4.406 1.00 91.75 142 ASN A O 1
ATOM 1115 N N . ARG A 1 143 ? 1.077 6.347 -4.941 1.00 93.69 143 ARG A N 1
ATOM 1116 C CA . ARG A 1 143 ? 1.436 6.828 -3.602 1.00 93.69 143 ARG A CA 1
ATOM 1117 C C . ARG A 1 143 ? 0.591 8.028 -3.178 1.00 93.69 143 ARG A C 1
ATOM 1119 O O . ARG A 1 143 ? 0.194 8.101 -2.020 1.00 93.69 143 ARG A O 1
ATOM 1126 N N . LYS A 1 144 ? 0.351 8.985 -4.081 1.00 94.44 144 LYS A N 1
ATOM 1127 C CA . LYS A 1 144 ? -0.470 10.172 -3.790 1.00 94.44 144 LYS A CA 1
ATOM 1128 C C . LYS A 1 144 ? -1.916 9.784 -3.499 1.00 94.44 144 LYS A C 1
ATOM 1130 O O . LYS A 1 144 ? -2.449 10.251 -2.501 1.00 94.44 144 LYS A O 1
ATOM 1135 N N . GLU A 1 145 ? -2.498 8.904 -4.310 1.00 95.25 145 GLU A N 1
ATOM 1136 C CA . GLU A 1 145 ? -3.866 8.403 -4.109 1.00 95.25 145 GLU A CA 1
ATOM 1137 C C . GLU A 1 145 ? -4.002 7.680 -2.761 1.00 95.25 145 GLU A C 1
ATOM 1139 O O . GLU A 1 145 ? -4.859 8.014 -1.944 1.00 95.25 145 GLU A O 1
ATOM 1144 N N . TRP A 1 146 ? -3.080 6.760 -2.451 1.00 95.25 146 TRP A N 1
ATOM 1145 C CA . TRP A 1 146 ? -3.069 6.082 -1.152 1.00 95.25 146 TRP A CA 1
ATOM 1146 C C . TRP A 1 146 ? -2.857 7.038 0.019 1.00 95.25 146 TRP A C 1
ATOM 1148 O O . TRP A 1 146 ? -3.452 6.851 1.079 1.00 95.25 146 TRP A O 1
ATOM 1158 N N . LYS A 1 147 ? -2.026 8.071 -0.157 1.00 95.00 147 LYS A N 1
ATOM 1159 C CA . LYS A 1 147 ? -1.794 9.081 0.876 1.00 95.00 147 LYS A CA 1
ATOM 1160 C C . LYS A 1 147 ? -3.042 9.919 1.133 1.00 95.00 147 LYS A C 1
ATOM 1162 O O . LYS A 1 147 ? -3.342 10.158 2.295 1.00 95.00 147 LYS A O 1
ATOM 1167 N N . ALA A 1 148 ? -3.772 10.307 0.088 1.00 95.62 148 ALA A N 1
ATOM 1168 C CA . ALA A 1 148 ? -5.037 11.021 0.230 1.00 95.62 148 ALA A CA 1
ATOM 1169 C C . ALA A 1 148 ? -6.058 10.183 1.017 1.00 95.62 148 ALA A C 1
ATOM 1171 O O . ALA A 1 148 ? -6.636 10.670 1.983 1.00 95.62 148 ALA A O 1
ATOM 1172 N N . LEU A 1 149 ? -6.194 8.894 0.688 1.00 93.88 149 LEU A N 1
ATOM 1173 C CA . LEU A 1 149 ? -7.068 7.978 1.429 1.00 93.88 149 LEU A CA 1
ATOM 1174 C C . LEU A 1 149 ? -6.633 7.778 2.887 1.00 93.88 149 LEU A C 1
ATOM 1176 O O . LEU A 1 149 ? -7.477 7.686 3.777 1.00 93.88 149 LEU A O 1
ATOM 1180 N N . ALA A 1 150 ? -5.324 7.709 3.144 1.00 93.12 150 ALA A N 1
ATOM 1181 C CA . ALA A 1 150 ? -4.794 7.613 4.502 1.00 93.12 150 ALA A CA 1
ATOM 1182 C C . ALA A 1 150 ? -5.083 8.884 5.318 1.00 93.12 150 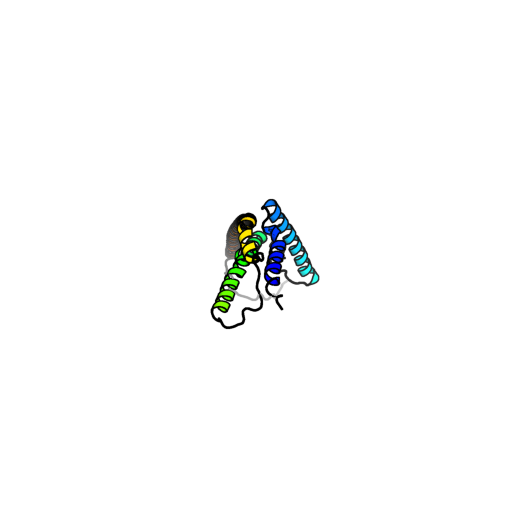ALA A C 1
ATOM 1184 O O . ALA A 1 150 ? -5.442 8.783 6.487 1.00 93.12 150 ALA A O 1
ATOM 1185 N N . ASP A 1 151 ? -4.975 10.060 4.697 1.00 94.19 151 ASP A N 1
ATOM 1186 C CA . ASP A 1 151 ? -5.268 11.341 5.344 1.00 94.19 151 ASP A CA 1
ATOM 1187 C C . ASP A 1 151 ? -6.756 11.479 5.675 1.00 94.19 151 ASP A C 1
ATOM 1189 O O . ASP A 1 151 ? -7.101 11.830 6.802 1.00 94.19 151 ASP A O 1
ATOM 1193 N N . GLU A 1 152 ? -7.643 11.103 4.749 1.00 92.88 152 GLU A N 1
ATOM 1194 C CA . GLU A 1 152 ? -9.085 11.058 5.018 1.00 92.88 152 GLU A CA 1
ATOM 1195 C C . GLU A 1 152 ? -9.431 10.125 6.187 1.00 92.88 152 GLU A C 1
ATOM 1197 O O . GLU A 1 152 ? -10.336 10.410 6.977 1.00 92.88 152 GLU A O 1
ATOM 1202 N N . TYR A 1 153 ? -8.743 8.987 6.294 1.00 89.81 153 TYR A N 1
ATOM 1203 C CA . TYR A 1 153 ? -8.930 8.056 7.401 1.00 89.81 153 TYR A CA 1
ATOM 1204 C C . TYR A 1 153 ? -8.438 8.643 8.729 1.00 89.81 153 TYR A C 1
ATOM 1206 O O . TYR A 1 153 ? -9.178 8.620 9.715 1.00 89.81 153 TYR A O 1
ATOM 1214 N N . ASP A 1 154 ? -7.234 9.219 8.758 1.00 90.25 154 ASP A N 1
ATOM 1215 C CA . ASP A 1 154 ? -6.668 9.837 9.961 1.00 90.25 154 ASP A CA 1
ATOM 1216 C C . ASP A 1 154 ? -7.558 10.999 10.462 1.00 90.25 154 ASP A C 1
ATOM 1218 O O . ASP A 1 154 ? -7.795 11.134 11.668 1.00 90.25 154 ASP A O 1
ATOM 1222 N N . GLU A 1 155 ? -8.139 11.792 9.554 1.00 92.94 155 GLU A N 1
ATOM 1223 C CA . GLU A 1 155 ? -9.115 12.840 9.882 1.00 92.94 155 GLU A CA 1
ATOM 1224 C C . GLU A 1 155 ? -10.405 12.277 10.497 1.00 92.94 155 GLU A C 1
ATOM 1226 O O . GLU A 1 155 ? -10.857 12.757 11.545 1.00 92.94 155 GLU A O 1
ATOM 1231 N N . LYS A 1 156 ? -10.985 11.230 9.890 1.00 89.94 156 LYS A N 1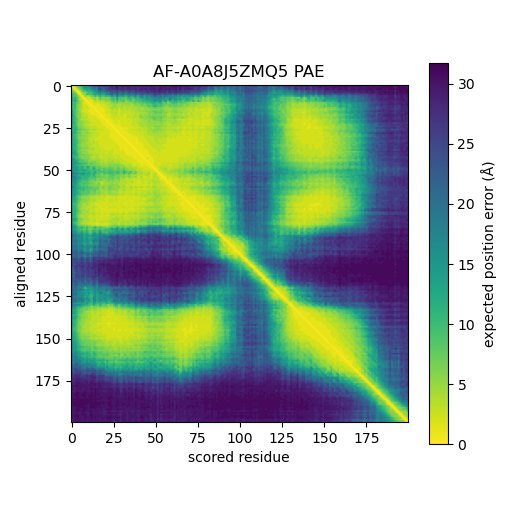
ATOM 1232 C CA . LYS A 1 156 ? -12.184 10.551 10.415 1.00 89.94 156 LYS A CA 1
ATOM 1233 C C . LYS A 1 156 ? -11.933 9.970 11.8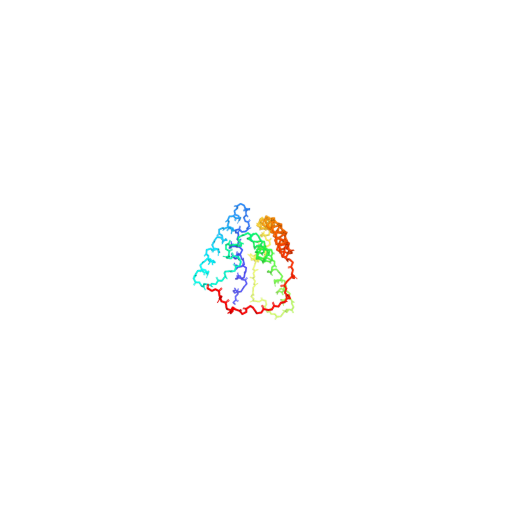03 1.00 89.94 156 LYS A C 1
ATOM 1235 O O . LYS A 1 156 ? -12.772 10.116 12.692 1.00 89.94 156 LYS A O 1
ATOM 1240 N N . MET A 1 157 ? -10.775 9.351 12.015 1.00 86.31 157 MET A N 1
ATOM 1241 C CA . MET A 1 157 ? -10.413 8.762 13.302 1.00 86.31 157 MET A CA 1
ATOM 1242 C C . MET A 1 157 ? -10.237 9.818 14.390 1.00 86.31 157 MET A C 1
ATOM 1244 O O . MET A 1 157 ? -10.747 9.635 15.497 1.00 86.31 157 MET A O 1
ATOM 1248 N N . LYS A 1 158 ? -9.604 10.951 14.070 1.00 91.12 158 LYS A N 1
ATOM 1249 C CA . LYS A 1 158 ? -9.472 12.076 15.001 1.00 91.12 158 LYS A CA 1
ATOM 1250 C C . LYS A 1 158 ? -10.836 12.645 15.404 1.00 91.12 158 LYS A C 1
ATOM 1252 O O . LYS A 1 158 ? -11.081 12.859 16.590 1.00 91.12 158 LYS A O 1
ATOM 1257 N N . ALA A 1 159 ? -11.742 12.839 14.444 1.00 91.56 159 ALA A N 1
ATOM 1258 C CA . ALA A 1 159 ? -13.093 13.324 14.725 1.00 91.56 159 ALA A CA 1
ATOM 1259 C C . ALA A 1 159 ? -13.872 12.357 15.637 1.00 91.56 159 ALA A C 1
ATOM 1261 O O . ALA A 1 159 ? -14.463 12.778 16.633 1.00 91.56 159 ALA A O 1
ATOM 1262 N N . LEU A 1 160 ? -13.811 11.053 15.351 1.00 87.25 160 LEU A N 1
ATOM 1263 C CA . LEU A 1 160 ? -14.445 10.018 16.172 1.00 87.25 160 LEU A CA 1
ATOM 1264 C C . LEU A 1 160 ? -13.864 9.954 17.589 1.00 87.25 160 LEU A C 1
ATOM 1266 O O . LEU A 1 160 ? -14.595 9.702 18.548 1.00 87.25 160 LEU A O 1
ATOM 1270 N N . GLU A 1 161 ? -12.558 10.162 17.745 1.00 87.44 161 GLU A N 1
ATOM 1271 C CA . GLU A 1 161 ? -11.914 10.180 19.056 1.00 87.44 161 GLU A CA 1
ATOM 1272 C C . GLU A 1 161 ? -12.353 11.394 19.885 1.00 87.44 161 GLU A C 1
ATOM 1274 O O . GLU A 1 161 ? -12.722 11.239 21.051 1.00 87.44 161 GLU A O 1
ATOM 1279 N N . GLU A 1 162 ? -12.415 12.582 19.281 1.00 91.00 162 GLU A N 1
ATOM 1280 C CA . GLU A 1 162 ? -12.932 13.790 19.932 1.00 91.00 162 GLU A CA 1
ATOM 1281 C C . GLU A 1 162 ? -14.409 13.638 20.339 1.00 91.00 162 GLU A C 1
ATOM 1283 O O . GLU A 1 162 ? -14.811 14.066 21.426 1.00 91.00 162 GLU A O 1
ATOM 1288 N N . GLU A 1 163 ? -15.234 12.998 19.506 1.00 89.38 163 GLU A N 1
ATOM 1289 C CA . GLU A 1 163 ? -16.624 12.675 19.844 1.00 89.38 163 GLU A CA 1
ATOM 1290 C C . GLU A 1 163 ? -16.722 11.672 20.996 1.00 89.38 163 GLU A C 1
ATOM 1292 O O . GLU A 1 163 ? -17.483 11.897 21.943 1.00 89.38 163 GLU A O 1
ATOM 1297 N N . LYS A 1 164 ? -15.921 10.600 20.972 1.00 86.50 164 LYS A N 1
ATOM 1298 C CA . LYS A 1 164 ? -15.850 9.629 22.072 1.00 86.50 164 LYS A CA 1
ATOM 1299 C C . LYS A 1 164 ? -15.417 10.293 23.374 1.00 86.50 164 LYS A C 1
ATOM 1301 O O . LYS A 1 164 ? -16.014 10.012 24.410 1.00 86.50 164 LYS A O 1
ATOM 1306 N N . GLN A 1 165 ? -14.446 11.205 23.339 1.00 85.88 165 GLN A N 1
ATOM 1307 C CA . GLN A 1 165 ? -14.013 11.959 24.518 1.00 85.88 165 GLN A CA 1
ATOM 1308 C C . GLN A 1 165 ? -15.136 12.853 25.063 1.00 85.88 165 GLN A C 1
ATOM 1310 O O . GLN A 1 165 ? -15.381 12.859 26.271 1.00 85.88 165 GLN A O 1
ATOM 1315 N N . LYS A 1 166 ? -15.886 13.549 24.195 1.00 88.12 166 LYS A N 1
ATOM 1316 C CA . LYS A 1 166 ? -17.055 14.356 24.600 1.00 88.12 166 LYS A CA 1
ATOM 1317 C C . LYS A 1 166 ? -18.160 13.492 25.216 1.00 88.12 166 LYS A C 1
ATOM 1319 O O . LYS A 1 166 ? -18.715 13.858 26.251 1.00 88.12 166 LYS A O 1
ATOM 1324 N N . GLN A 1 167 ? -18.453 12.331 24.628 1.00 78.44 167 GLN A N 1
ATOM 1325 C CA . GLN A 1 167 ? -19.444 11.384 25.151 1.00 78.44 167 GLN A CA 1
ATOM 1326 C C . GLN A 1 167 ? -19.005 10.771 26.488 1.00 78.44 167 GLN A C 1
ATOM 1328 O O . GLN A 1 167 ? -19.803 10.689 27.423 1.00 78.44 167 GLN A O 1
ATOM 1333 N N . GLN A 1 168 ? -17.733 10.390 26.624 1.00 77.44 168 GLN A N 1
ATOM 1334 C CA . GLN A 1 168 ? -17.175 9.876 27.877 1.00 77.44 168 GLN A CA 1
ATOM 1335 C C . GLN A 1 168 ? -17.192 10.944 28.977 1.00 77.44 168 GLN A C 1
ATOM 1337 O O . GLN A 1 168 ? -17.613 10.651 30.097 1.00 77.44 168 GLN A O 1
ATOM 1342 N N . ALA A 1 169 ? -16.833 12.191 28.660 1.00 82.25 169 ALA A N 1
ATOM 1343 C CA . ALA A 1 169 ? -16.910 13.313 29.593 1.00 82.25 169 ALA A CA 1
ATOM 1344 C C . ALA A 1 169 ? -18.357 13.608 30.029 1.00 82.25 169 ALA A C 1
ATOM 1346 O O . ALA A 1 169 ? -18.609 13.825 31.216 1.00 82.25 169 ALA A O 1
ATOM 1347 N N . ALA A 1 170 ? -19.325 13.546 29.107 1.00 77.25 170 ALA A N 1
ATOM 1348 C CA . ALA A 1 170 ? -20.747 13.706 29.418 1.00 77.25 170 ALA A CA 1
ATOM 1349 C C . ALA A 1 170 ? -21.282 12.569 30.310 1.00 77.25 170 ALA A C 1
ATOM 1351 O O . ALA A 1 170 ? -21.983 12.821 31.291 1.00 77.25 170 ALA A O 1
ATOM 1352 N N . THR A 1 171 ? -20.893 11.322 30.028 1.00 70.94 171 THR A N 1
ATOM 1353 C CA . THR A 1 171 ? -21.306 10.138 30.803 1.00 70.94 171 THR A CA 1
ATOM 1354 C C . THR A 1 171 ? -20.706 10.153 32.217 1.00 70.94 171 THR A C 1
ATOM 1356 O O . THR A 1 171 ? -21.396 9.857 33.195 1.00 70.94 171 THR A O 1
ATOM 1359 N N . GLN A 1 172 ? -19.446 10.579 32.358 1.00 62.91 172 GLN A N 1
ATOM 1360 C CA . GLN A 1 172 ? -18.792 10.770 33.660 1.00 62.91 172 GLN A CA 1
ATOM 1361 C C . GLN A 1 172 ? -19.357 11.974 34.436 1.00 62.91 172 GLN A C 1
ATOM 1363 O O . GLN A 1 172 ? -19.444 11.933 35.666 1.00 62.91 172 GLN A O 1
ATOM 1368 N N . GLY A 1 173 ? -19.782 13.033 33.738 1.00 59.12 173 GLY A N 1
ATOM 1369 C CA . GLY A 1 173 ? -20.492 14.171 34.326 1.00 59.12 173 GLY A CA 1
ATOM 1370 C C . GLY A 1 173 ? -21.857 13.784 34.905 1.00 59.12 173 GLY A C 1
ATOM 1371 O O . GLY A 1 173 ? -22.202 14.222 36.003 1.00 59.12 173 GLY A O 1
ATOM 1372 N N . LEU A 1 174 ? -22.594 12.896 34.225 1.00 53.78 174 LEU A N 1
ATOM 1373 C CA . LEU A 1 174 ? -23.887 12.388 34.692 1.00 53.78 174 LEU A CA 1
ATOM 1374 C C . LEU A 1 174 ? -23.752 11.519 35.959 1.00 53.78 174 LEU A C 1
ATOM 1376 O O . LEU A 1 174 ? -24.509 11.706 36.910 1.00 53.78 174 LEU A O 1
ATOM 1380 N N . GLN A 1 175 ? -22.752 10.627 36.029 1.00 51.59 175 GLN A N 1
ATOM 1381 C CA . GLN A 1 175 ? -22.503 9.802 37.227 1.00 51.59 175 GLN A CA 1
ATOM 1382 C C . GLN A 1 175 ? -22.136 10.640 38.466 1.00 51.59 175 GLN A C 1
ATOM 1384 O O . GLN A 1 175 ? -22.572 10.328 39.575 1.00 51.59 175 GLN A O 1
ATOM 1389 N N . LYS A 1 176 ? -21.403 11.750 38.294 1.00 51.25 176 LYS A N 1
ATOM 1390 C CA . LYS A 1 176 ? -21.096 12.694 39.388 1.00 51.25 176 LYS A CA 1
ATOM 1391 C C . LYS A 1 176 ? -22.298 13.551 39.817 1.00 51.25 176 LYS A C 1
ATOM 1393 O O . LYS A 1 176 ? -22.297 14.065 40.935 1.00 51.25 176 LYS A O 1
ATOM 1398 N N . GLY A 1 177 ? -23.309 13.705 38.958 1.00 48.66 177 GLY A N 1
ATOM 1399 C CA . GLY A 1 177 ? -24.566 14.395 39.270 1.00 48.66 177 GLY A CA 1
ATOM 1400 C C . GLY A 1 177 ? -25.546 13.535 40.075 1.00 48.66 177 GLY A C 1
ATOM 1401 O O . GLY A 1 177 ? -26.154 14.026 41.023 1.00 48.66 177 GLY A O 1
ATOM 1402 N N . VAL A 1 178 ? -25.644 12.237 39.767 1.00 48.69 178 VAL A N 1
ATOM 1403 C CA . VAL A 1 178 ? -26.526 11.297 40.490 1.00 48.69 178 VAL A CA 1
ATOM 1404 C C . VAL A 1 178 ? -26.024 11.020 41.917 1.00 48.69 178 VAL A C 1
ATOM 1406 O O . VAL A 1 178 ? -26.828 10.903 42.838 1.00 48.69 178 VAL A O 1
ATOM 1409 N N . GLY A 1 179 ? -24.705 11.025 42.146 1.00 45.44 179 GLY A N 1
ATOM 1410 C CA . GLY A 1 179 ? -24.110 10.861 43.482 1.00 45.44 179 GLY A CA 1
ATOM 1411 C C . GLY A 1 179 ? -24.328 12.028 44.461 1.00 45.44 179 GLY A C 1
ATOM 1412 O O . GLY A 1 179 ? -23.946 11.912 45.620 1.00 45.44 179 GLY A O 1
ATOM 1413 N N . LYS A 1 180 ? -24.930 13.148 44.026 1.00 46.88 180 LYS A N 1
ATOM 1414 C CA . LYS A 1 180 ? -25.239 14.316 44.878 1.00 46.88 180 LYS A CA 1
ATOM 1415 C C . LYS A 1 180 ? -26.709 14.422 45.300 1.00 46.88 180 LYS A C 1
ATOM 1417 O O . LYS A 1 180 ? -27.034 15.338 46.049 1.00 46.88 180 LYS A O 1
ATOM 1422 N N . LEU A 1 181 ? -27.593 13.522 44.850 1.00 43.59 181 LEU A N 1
ATOM 1423 C CA . LEU A 1 181 ? -29.019 13.575 45.215 1.00 43.59 181 LEU A CA 1
ATOM 1424 C C . LEU A 1 181 ? -29.354 12.846 46.532 1.00 43.59 181 LEU A C 1
ATOM 1426 O O . LEU A 1 181 ? -30.476 12.958 47.014 1.00 43.59 181 LEU A O 1
ATOM 1430 N N . TYR A 1 182 ? -28.390 12.151 47.144 1.00 39.81 182 TYR A N 1
ATOM 1431 C CA . TYR A 1 182 ? -28.515 11.633 48.508 1.00 39.81 182 TYR A CA 1
ATOM 1432 C C . TYR A 1 182 ? -27.509 12.344 49.424 1.00 39.81 182 TYR A C 1
ATOM 1434 O O . TYR A 1 182 ? -26.303 12.210 49.207 1.00 39.81 182 TYR A O 1
ATOM 1442 N N . PRO A 1 183 ? -27.965 13.120 50.425 1.00 51.22 183 PRO A N 1
ATOM 1443 C CA . PRO A 1 183 ? -27.063 13.750 51.379 1.00 51.22 183 PRO A CA 1
ATOM 1444 C C . PRO A 1 183 ? -26.362 12.678 52.235 1.00 51.22 183 PRO A C 1
ATOM 1446 O O . PRO A 1 183 ? -27.023 11.753 52.714 1.00 51.22 183 PRO A O 1
ATOM 1449 N N . PRO A 1 184 ? -25.040 12.779 52.457 1.00 58.66 184 PRO A N 1
ATOM 1450 C CA . PRO A 1 184 ? -24.308 11.878 53.330 1.00 58.66 184 PRO A CA 1
ATOM 1451 C C . PRO A 1 184 ? -24.390 12.386 54.769 1.00 58.66 184 PRO A C 1
ATOM 1453 O O . PRO A 1 184 ? -23.411 12.908 55.284 1.00 58.66 184 PRO A O 1
ATOM 1456 N N . ASP A 1 185 ? -25.547 12.273 55.419 1.00 52.69 185 ASP A N 1
ATOM 1457 C CA . ASP A 1 185 ? -25.562 12.286 56.883 1.00 52.69 185 ASP A CA 1
ATOM 1458 C C . ASP A 1 185 ? -26.859 11.707 57.444 1.00 52.69 185 ASP A C 1
ATOM 1460 O O . ASP A 1 185 ? -27.907 12.334 57.372 1.00 52.69 185 ASP A O 1
ATOM 1464 N N . LEU A 1 186 ? -26.771 10.484 57.962 1.00 49.88 186 LEU A N 1
ATOM 1465 C CA . LEU A 1 186 ? -27.498 9.978 59.132 1.00 49.88 186 LEU A CA 1
ATOM 1466 C C . LEU A 1 186 ? -26.754 8.707 59.587 1.00 49.88 186 LEU A C 1
ATOM 1468 O O . LEU A 1 186 ? -27.308 7.617 59.705 1.00 49.88 186 LEU A O 1
ATOM 1472 N N . ALA A 1 187 ? -25.442 8.850 59.790 1.00 48.47 187 ALA A N 1
ATOM 1473 C CA . ALA A 1 187 ? -24.608 7.866 60.472 1.00 48.47 187 ALA A CA 1
ATOM 1474 C C . ALA A 1 187 ? -24.145 8.454 61.810 1.00 48.47 187 ALA A C 1
ATOM 1476 O O . ALA A 1 187 ? -22.960 8.602 62.084 1.00 48.47 187 ALA A O 1
ATOM 1477 N N . SER A 1 188 ? -25.106 8.783 62.665 1.00 51.34 188 SER A N 1
ATOM 1478 C CA . SER A 1 188 ? -24.891 8.875 64.106 1.00 51.34 188 SER A CA 1
ATOM 1479 C C . SER A 1 188 ? -25.980 8.034 64.774 1.00 51.34 188 SER A C 1
ATOM 1481 O O . SER A 1 188 ? -27.166 8.237 64.533 1.00 51.34 188 SER A O 1
ATOM 1483 N N . GLY A 1 189 ? -25.565 6.997 65.516 1.00 47.34 189 GLY A N 1
ATOM 1484 C CA . GLY A 1 189 ? -26.469 6.073 66.223 1.00 47.34 189 GLY A CA 1
ATOM 1485 C C . GLY A 1 189 ? -27.369 6.790 67.246 1.00 47.34 189 GLY A C 1
ATOM 1486 O O . GLY A 1 189 ? -27.199 7.991 67.446 1.00 47.34 189 GLY A O 1
ATOM 1487 N N . PRO A 1 190 ? -28.272 6.093 67.972 1.00 58.44 190 PRO A N 1
ATOM 1488 C CA . PRO A 1 190 ? -27.893 4.927 68.776 1.00 58.44 190 PRO A CA 1
ATOM 1489 C C . PRO A 1 190 ? -28.981 3.821 68.875 1.00 58.44 190 PRO A C 1
ATOM 1491 O O . PRO A 1 190 ? -30.079 3.932 68.346 1.00 58.44 190 PRO A O 1
ATOM 1494 N N . HIS A 1 191 ? -28.659 2.771 69.636 1.00 42.62 191 HIS A N 1
ATOM 1495 C CA . HIS A 1 191 ? -29.559 1.752 70.204 1.00 42.62 191 HIS A CA 1
ATOM 1496 C C . HIS A 1 191 ? -29.943 0.531 69.349 1.00 42.62 191 HIS A C 1
ATOM 1498 O O . HIS A 1 191 ? -30.833 0.521 68.505 1.00 42.62 191 HIS A O 1
ATOM 1504 N N . ARG A 1 192 ? -29.300 -0.578 69.737 1.00 42.41 192 ARG A N 1
ATOM 1505 C CA . ARG A 1 192 ? -29.831 -1.944 69.752 1.00 42.41 192 ARG A CA 1
ATOM 1506 C C . ARG A 1 192 ? -31.295 -1.939 70.221 1.00 42.41 192 ARG A C 1
ATOM 1508 O O . ARG A 1 192 ? -31.549 -1.758 71.408 1.00 42.41 192 ARG A O 1
ATOM 1515 N N . TRP A 1 193 ? -32.233 -2.206 69.318 1.00 41.22 193 TRP A N 1
ATOM 1516 C CA . TRP A 1 193 ? -33.587 -2.612 69.693 1.00 41.22 193 TRP A CA 1
ATOM 1517 C C . TRP A 1 193 ? -33.552 -4.093 70.078 1.00 41.22 193 TRP A C 1
ATOM 1519 O O . TRP A 1 193 ? -33.467 -4.976 69.227 1.00 41.22 193 TRP A O 1
ATOM 1529 N N . SER A 1 194 ? -33.544 -4.372 71.381 1.00 44.84 194 SER A N 1
ATOM 1530 C CA . SER A 1 194 ? -33.843 -5.700 71.909 1.00 44.84 194 SER A CA 1
ATOM 1531 C C . SER A 1 194 ? -35.342 -5.953 71.770 1.00 44.84 194 SER A C 1
ATOM 1533 O O . SER A 1 194 ? -36.142 -5.284 72.420 1.00 44.84 194 SER A O 1
ATOM 1535 N N . TYR A 1 195 ? -35.726 -6.927 70.946 1.00 38.44 195 TYR A N 1
ATOM 1536 C CA . TYR A 1 195 ? -37.080 -7.473 70.968 1.00 38.44 195 TYR A CA 1
ATOM 1537 C C . TYR A 1 195 ? -37.251 -8.308 72.240 1.00 38.44 195 TYR A C 1
ATOM 1539 O O . TYR A 1 195 ? -36.861 -9.471 72.301 1.00 38.44 195 TYR A O 1
ATOM 1547 N N . SER A 1 196 ? -37.824 -7.695 73.268 1.00 50.25 196 SER A N 1
ATOM 1548 C CA . SER A 1 196 ? -38.357 -8.389 74.433 1.00 50.25 196 SER A CA 1
ATOM 1549 C C . SER A 1 196 ? -39.740 -7.835 74.750 1.00 50.25 196 SER A C 1
ATOM 1551 O O . SER A 1 196 ? -39.857 -6.664 75.103 1.00 50.25 196 SER A O 1
ATOM 1553 N N . GLY A 1 197 ? -40.752 -8.701 74.675 1.00 41.59 197 GLY A N 1
ATOM 1554 C CA . GLY A 1 197 ? -42.018 -8.526 75.388 1.00 41.59 197 GLY A CA 1
ATOM 1555 C C . GLY A 1 197 ? -43.217 -8.124 74.534 1.00 41.59 197 GLY A C 1
ATOM 1556 O O . GLY A 1 197 ? -43.465 -6.945 74.316 1.00 41.59 197 GLY A O 1
ATOM 1557 N N . PHE A 1 198 ? -44.014 -9.122 74.152 1.00 41.53 198 PHE A N 1
ATOM 1558 C CA . PHE A 1 198 ? -45.457 -8.974 73.949 1.00 41.53 198 PHE A CA 1
ATOM 1559 C C . PHE A 1 198 ? -46.162 -9.104 75.315 1.00 41.53 198 PHE A C 1
ATOM 1561 O O . PHE A 1 198 ? -45.874 -10.060 76.039 1.00 41.53 198 PHE A O 1
ATOM 1568 N N . PRO A 1 199 ? -47.089 -8.196 75.658 1.00 50.62 199 PRO A N 1
ATOM 1569 C CA . PRO A 1 199 ? -48.282 -8.521 76.451 1.00 50.62 199 PRO A CA 1
ATOM 1570 C C . PRO A 1 199 ? -49.535 -8.076 75.661 1.00 50.62 199 PRO A C 1
ATOM 1572 O O . PRO A 1 199 ? -49.487 -7.068 74.963 1.00 50.62 199 PRO A O 1
ATOM 1575 N N . THR A 1 200 ? -50.682 -8.747 75.632 1.00 47.78 200 THR A N 1
ATOM 1576 C CA . THR A 1 200 ? -51.349 -9.778 76.447 1.00 47.78 200 THR A CA 1
ATOM 1577 C C . THR A 1 200 ? -52.150 -10.684 75.522 1.00 47.78 200 THR A C 1
ATOM 1579 O O . THR A 1 200 ? -52.686 -10.132 74.533 1.00 47.78 200 THR A O 1
#

Solvent-accessible surface area (backbone atoms only — not comparable to full-atom values): 11791 Å² total; per-residue (Å²): 137,81,70,71,80,63,51,57,63,52,52,52,50,52,54,45,60,75,52,45,59,55,31,40,61,59,85,55,27,54,53,51,54,50,54,54,43,49,54,36,23,55,51,20,52,46,39,37,71,74,69,70,43,86,50,57,67,81,19,32,66,93,43,55,82,51,46,33,52,53,50,37,52,44,44,63,65,49,49,42,37,55,75,62,44,51,77,49,51,60,53,62,49,45,54,52,55,49,50,60,50,69,76,50,92,82,73,80,98,79,84,80,87,73,56,104,80,64,74,48,70,62,58,50,53,62,64,39,51,74,73,46,43,64,41,54,50,23,36,56,49,43,42,51,55,28,45,53,53,30,48,56,43,54,52,52,51,51,53,52,49,56,50,50,50,53,51,51,52,50,55,54,51,50,58,64,54,63,68,64,76,59,80,95,76,86,89,70,85,83,79,87,82,76,91,74,83,88,87,133

Foldseek 3Di:
DPPPPPVLLVVLVVLLVVVLLLLDAPVRNVVVLVVVLVVLLVVQVCCCPPVVDHDDLSNHPVNVLCSLVVVLVCLVPPVCCSLPVVLVVVVVVVVVVVVVVVVDVPDDPPDDCPDPPDDDVNNVSVVCPVVCVSSVVSSVVNSVVSVVSNVVSVVVVVVVVVVVVVVVVVVVVVVVVVVPPDDPDDPDDDDDDDPDDDDD

Secondary structure (DSSP, 8-state):
--THHHHHHHHHHHHHHHTGGGGS-HHHHHHHHHHHHHHHHHHHHHIIIII-PPPPGGG-GGGGGGHHHHHHHHIIIIIHIIIIITTTHHHHHHHHHHHHHHT-TTS-S-S----TT---HHHHHHHHHHHHHHHHHHHHHHHHHHHHHHHHHHHHHHHHHHHHHHHHHHHHHHHHHHTTSS-S----------------

Nearest PDB structures (foldseek):
  8ugs-assembly1_B  TM=9.570E-01  e=8.517E-11  Bos taurus
  9cxj-assembly1_A  TM=9.540E-01  e=1.058E-10  Homo sapiens
  9cxi-assembly1_A  TM=9.524E-01  e=1.245E-10  Homo sapiens
  1tbf-assembly1_A  TM=9.360E-01  e=4.010E-07  Homo sapiens
  6l6e-assembly1_A  TM=9.360E-01  e=7.280E-07  Homo sapiens

pLDDT: mean 70.88, std 20.62, range [33.19, 95.62]

Mean predicted aligned error: 15.72 Å

InterPro domains:
  IPR002073 3'5'-cyclic nucleotide phosphodiesterase, catalytic domain [PF00233] (10-85)
  IPR002073 3'5'-cyclic nucleotide phosphodiesterase, catalytic domain [PS51845] (1-153)
  IPR023088 3'5'-cyclic nucleotide phosphodiesterase [PR00387] (14-27)
  IPR023088 3'5'-cyclic nucleotide phosphodiesterase [PR00387] (31-47)
  IPR036971 3'5'-cyclic nucleotide phosphodiesterase, catalytic domain superfamily [G3DSA:1.10.1300.10] (6-108)

Organism: Galemys pyrenaicus (NCBI:txid202257)

Sequence (200 aa):
MHCGGVLVPRAMMMTACDLSAITKPWEVQSKVALLVAAEFWEQGDLERTVLQQNPIPMMDRNKADELPKLQVGFIDFVCTFVYKVGPLLPQAQQDVFDDIRNENPGTDQHTLDLGPGSSSLFQEFSRFHEEITPMLDGITNNRKEWKALADEYDEKMKALEEEKQKQQAATQGLQKGVGKLYPPDLASGPHRWSYSGFPT